Protein AF-A0A1F8TQB3-F1 (afdb_monomer)

Radius of gyration: 18.62 Å; Cα contacts (8 Å, |Δi|>4): 203; chains: 1; bounding box: 49×31×52 Å

Mean predicted aligned error: 3.74 Å

Sequence (192 aa):
MTPEVLIVTRWIHFVAGITWIGLLYWFNLVNVRTMATIDATARPHVVTTLLPRALAWFRHSSWVTVLAGFILIYGLYWSSGDVFTTDSAKTIFSGMTLGVIMMLNVWGVIWPNQKRIIEATRTGGKPDPLWGRNALYGSRTNVALSFPMLFFMASSSHSP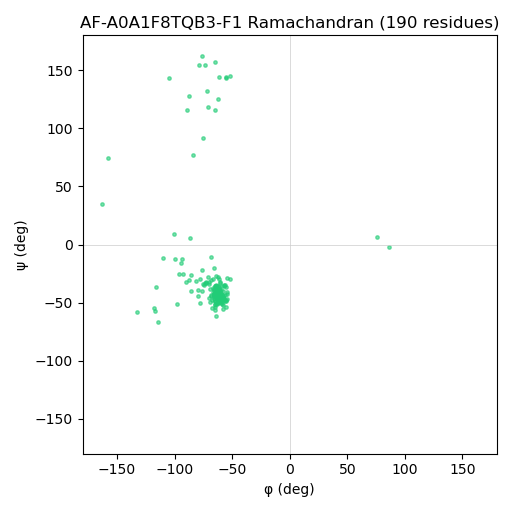LSEQLIGVVFLVLFALGFAVVLTVQKWWAPRF

pLDDT: mean 94.41, std 8.09, range [50.19, 98.88]

Foldseek 3Di:
DDPVLLVVLVVQLVVLVCLQVVLLCCVQLPVVVVLVVDDPVCNLVCLQPVVVVSLVSNLVSLVSNLVSLVVNLCVPAVVVPRCPPDLLNVLLVLLSVLSVVLSCLSVPFQVVLSVQCNVCSVVVHDRDVVSVVRNLVSSLQNQLSVQLSVVSNVCSPPPRDDPVVSVVSNVVSSVVSNVCSVCSVVDDDDPD

Solvent-accessible surface area (backbone atoms only — not comparable to full-atom values): 9841 Å² total; per-residue (Å²): 119,59,72,68,59,52,54,53,37,49,50,50,20,47,57,22,38,53,50,20,54,50,44,53,47,43,46,67,74,42,48,59,57,55,61,72,71,48,52,82,86,58,40,52,56,49,47,63,53,52,46,58,56,53,49,47,52,32,58,52,21,33,53,52,17,51,55,31,46,53,54,47,48,36,60,75,29,43,75,81,68,37,69,65,71,47,39,34,37,42,23,34,49,53,13,48,53,47,50,51,53,40,39,49,39,42,66,70,42,21,45,56,27,49,53,51,40,34,50,29,41,70,73,73,46,83,54,63,66,66,35,58,50,49,23,49,50,43,52,46,51,39,50,10,49,44,43,30,21,54,47,22,53,56,26,28,83,76,58,50,38,54,74,72,52,48,57,53,48,37,54,55,31,27,51,49,25,43,48,49,63,69,47,53,84,71,60,83,74,80,92,123

Secondary structure (DSSP, 8-state):
--HHHHHHHHHHHHHHHHHHHHHHHIIIIIIHHHHHHS-TTTHHHHHHHHHHHHHHHHHHHHHHHHHHHHHHHHHHTGGGT-SS-SHHHHHHHHHHHHHHHHHHHIIIIIHHHHHHHHHHHHTT----HHHHHHHHHHHHHHHHHHHHHHHHHHHHHHS---HHHHHHHHHHHHHHHHHHHHHHTTS-----

Structure (mmCIF, N/CA/C/O backbone):
data_AF-A0A1F8TQB3-F1
#
_entry.id   AF-A0A1F8TQB3-F1
#
loop_
_atom_site.group_PDB
_atom_site.id
_atom_site.type_symbol
_atom_site.label_atom_id
_atom_site.label_alt_id
_atom_site.label_comp_id
_atom_site.label_asym_id
_atom_site.label_entity_id
_atom_site.label_seq_id
_atom_site.pdbx_PDB_ins_code
_atom_site.Cartn_x
_atom_site.Cartn_y
_atom_site.Cartn_z
_atom_site.occupancy
_atom_site.B_iso_or_equiv
_atom_site.auth_seq_id
_atom_site.auth_comp_id
_atom_site.auth_asym_id
_atom_site.auth_atom_id
_atom_site.pdbx_PDB_model_num
ATOM 1 N N . MET A 1 1 ? 25.679 -4.310 -11.964 1.00 86.25 1 MET A N 1
ATOM 2 C CA . MET A 1 1 ? 25.324 -4.960 -10.678 1.00 86.25 1 MET A CA 1
ATOM 3 C C . MET A 1 1 ? 25.503 -6.458 -10.857 1.00 86.25 1 MET A C 1
ATOM 5 O O . MET A 1 1 ? 25.203 -6.929 -11.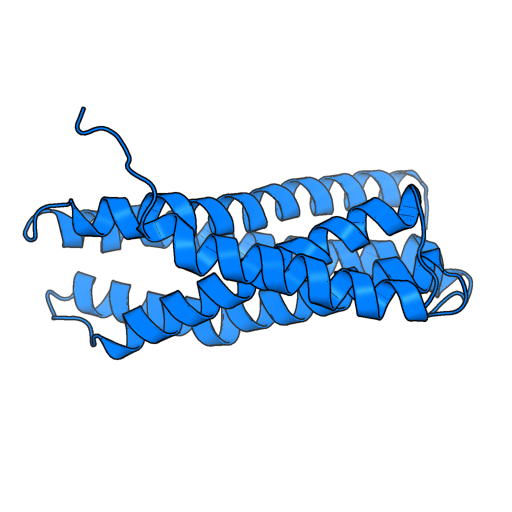947 1.00 86.25 1 MET A O 1
ATOM 9 N N . THR A 1 2 ? 26.040 -7.191 -9.878 1.00 92.62 2 THR A N 1
ATOM 10 C CA . THR A 1 2 ? 26.270 -8.634 -10.066 1.00 92.62 2 THR A CA 1
ATOM 11 C C . THR A 1 2 ? 24.947 -9.420 -10.017 1.00 92.62 2 THR A C 1
ATOM 13 O O . THR A 1 2 ? 23.980 -8.939 -9.407 1.00 92.62 2 THR A O 1
ATOM 16 N N . PRO A 1 3 ? 24.862 -10.607 -10.647 1.00 93.00 3 PRO A N 1
ATOM 17 C CA . PRO A 1 3 ? 23.656 -11.438 -10.621 1.00 93.00 3 PRO A CA 1
ATOM 18 C C . PRO A 1 3 ? 23.183 -11.802 -9.205 1.00 93.00 3 PRO A C 1
ATOM 20 O O . PRO A 1 3 ? 21.979 -11.831 -8.947 1.00 93.00 3 PRO A O 1
ATOM 23 N N . GLU A 1 4 ? 24.113 -12.012 -8.271 1.00 95.25 4 GLU A N 1
ATOM 24 C CA . GLU A 1 4 ? 23.840 -12.372 -6.874 1.00 95.25 4 GLU A CA 1
ATOM 25 C C . GLU A 1 4 ? 23.107 -11.240 -6.137 1.00 95.25 4 GLU A C 1
ATOM 27 O O . GLU A 1 4 ? 22.136 -11.470 -5.416 1.00 95.25 4 GLU A O 1
ATOM 32 N N . VAL A 1 5 ? 23.519 -9.990 -6.362 1.00 94.44 5 VAL A N 1
ATOM 33 C CA . VAL A 1 5 ? 22.851 -8.825 -5.764 1.00 94.44 5 VAL A CA 1
ATOM 34 C C . VAL A 1 5 ? 21.441 -8.661 -6.332 1.00 94.44 5 VAL A C 1
ATOM 36 O O . VAL A 1 5 ? 20.500 -8.375 -5.585 1.00 94.44 5 VAL A O 1
ATOM 39 N N . LEU A 1 6 ? 21.272 -8.874 -7.640 1.00 94.94 6 LEU A N 1
ATOM 40 C CA . LEU A 1 6 ? 19.968 -8.780 -8.297 1.00 94.94 6 LEU A CA 1
ATOM 41 C C . LEU A 1 6 ? 18.990 -9.829 -7.765 1.00 94.94 6 LEU A C 1
ATOM 43 O O . LEU A 1 6 ? 17.852 -9.481 -7.449 1.00 94.94 6 LEU A O 1
ATOM 47 N N . ILE A 1 7 ? 19.410 -11.091 -7.633 1.00 96.69 7 ILE A N 1
ATOM 48 C CA . ILE A 1 7 ? 18.519 -12.156 -7.157 1.00 96.69 7 ILE A CA 1
ATOM 49 C C . ILE A 1 7 ? 18.107 -11.939 -5.697 1.00 96.69 7 ILE A C 1
ATOM 51 O O . ILE A 1 7 ? 16.923 -12.049 -5.379 1.00 96.69 7 ILE A O 1
ATOM 55 N N . VAL A 1 8 ? 19.040 -11.544 -4.825 1.00 98.06 8 VAL A N 1
ATOM 56 C CA . VAL A 1 8 ? 18.734 -11.254 -3.416 1.00 98.06 8 VAL A CA 1
ATOM 57 C C . VAL A 1 8 ? 17.781 -10.064 -3.307 1.00 98.06 8 VAL A C 1
ATOM 59 O O . VAL A 1 8 ? 16.779 -10.133 -2.596 1.00 98.06 8 VAL A O 1
ATOM 62 N N . THR A 1 9 ? 18.035 -8.994 -4.063 1.00 98.12 9 THR A N 1
ATOM 63 C CA . THR A 1 9 ? 17.181 -7.799 -4.043 1.00 98.12 9 THR A CA 1
ATOM 64 C C . THR A 1 9 ? 15.783 -8.101 -4.589 1.00 98.12 9 THR A C 1
ATOM 66 O O . THR A 1 9 ? 14.798 -7.626 -4.024 1.00 98.12 9 THR A O 1
ATOM 69 N N . ARG A 1 10 ? 15.663 -8.941 -5.630 1.00 97.06 10 ARG A N 1
ATOM 70 C CA . ARG A 1 10 ? 14.363 -9.431 -6.126 1.00 97.06 10 ARG A CA 1
ATOM 71 C C . ARG A 1 10 ? 13.599 -10.178 -5.046 1.00 97.06 10 ARG A C 1
ATOM 73 O O . ARG A 1 10 ? 12.420 -9.901 -4.860 1.00 97.06 10 ARG A O 1
ATOM 80 N N . TRP A 1 11 ? 14.256 -11.075 -4.314 1.00 98.19 11 TRP A N 1
ATOM 81 C CA . TRP A 1 11 ? 13.610 -11.812 -3.227 1.00 98.19 11 TRP A CA 1
ATOM 82 C C . TRP A 1 11 ? 13.150 -10.900 -2.091 1.00 98.19 11 TRP A C 1
ATOM 84 O O . TRP A 1 11 ? 12.019 -11.040 -1.628 1.00 98.19 11 TRP A O 1
ATOM 94 N N . ILE A 1 12 ? 13.969 -9.922 -1.692 1.00 98.69 12 ILE A N 1
ATOM 95 C CA . ILE A 1 12 ? 13.578 -8.913 -0.697 1.00 98.69 12 ILE A CA 1
ATOM 96 C C . ILE A 1 12 ? 12.359 -8.122 -1.187 1.00 98.69 12 ILE A C 1
ATOM 98 O O . ILE A 1 12 ? 11.371 -8.010 -0.462 1.00 98.69 12 ILE A O 1
ATOM 102 N N . HIS A 1 13 ? 12.408 -7.610 -2.422 1.00 98.50 13 HIS A N 1
ATOM 103 C CA . HIS A 1 13 ? 11.306 -6.867 -3.032 1.00 98.50 13 HIS A CA 1
ATOM 104 C C . HIS A 1 13 ? 10.024 -7.701 -3.078 1.00 98.50 13 HIS A C 1
ATOM 106 O O . HIS A 1 13 ? 8.959 -7.218 -2.707 1.00 98.50 13 HIS A O 1
ATOM 112 N N . PHE A 1 14 ? 10.134 -8.965 -3.485 1.00 98.12 14 PHE A N 1
ATOM 113 C CA . PHE A 1 14 ? 9.004 -9.873 -3.612 1.00 98.12 14 PHE A CA 1
ATOM 114 C C . PHE A 1 14 ? 8.361 -10.177 -2.255 1.00 98.12 14 PHE A C 1
ATOM 116 O O . PHE A 1 14 ? 7.161 -9.973 -2.093 1.00 98.12 14 PHE A O 1
ATOM 123 N N . VAL A 1 15 ? 9.147 -10.591 -1.254 1.00 98.69 15 VAL A N 1
ATOM 124 C CA . VAL A 1 15 ? 8.638 -10.927 0.089 1.00 98.69 15 VAL A CA 1
ATOM 125 C C . VAL A 1 15 ? 8.037 -9.700 0.783 1.00 98.69 15 VAL A C 1
ATOM 127 O O . VAL A 1 15 ? 6.961 -9.781 1.387 1.00 98.69 15 VAL A O 1
ATOM 130 N N . ALA A 1 16 ? 8.690 -8.541 0.674 1.00 98.81 16 ALA A N 1
ATOM 131 C CA . ALA A 1 16 ? 8.143 -7.294 1.194 1.00 98.81 16 ALA A CA 1
ATOM 132 C C . ALA A 1 16 ? 6.851 -6.904 0.453 1.00 98.81 16 ALA A C 1
ATOM 134 O O . ALA A 1 16 ? 5.861 -6.556 1.097 1.00 98.81 16 ALA A O 1
ATOM 135 N N . GLY A 1 17 ? 6.823 -7.050 -0.873 1.00 98.62 17 GLY A N 1
ATOM 136 C CA . GLY A 1 17 ? 5.676 -6.722 -1.714 1.00 98.62 17 GLY A CA 1
ATOM 137 C C . GLY A 1 17 ? 4.446 -7.566 -1.389 1.00 98.62 17 GLY A C 1
ATOM 138 O O . GLY A 1 17 ? 3.368 -7.010 -1.172 1.00 98.62 17 GLY A O 1
ATOM 139 N N . ILE A 1 18 ? 4.596 -8.891 -1.264 1.00 98.50 18 ILE A N 1
ATOM 140 C CA . ILE A 1 18 ? 3.478 -9.769 -0.877 1.00 98.50 18 ILE A CA 1
ATOM 141 C C . ILE A 1 18 ? 2.994 -9.473 0.545 1.00 98.50 18 ILE A C 1
ATOM 143 O O . ILE A 1 18 ? 1.793 -9.509 0.797 1.00 98.50 18 ILE A O 1
ATOM 147 N N . THR A 1 19 ? 3.898 -9.120 1.464 1.00 98.81 19 THR A N 1
ATOM 148 C CA . THR A 1 19 ? 3.527 -8.743 2.836 1.00 98.81 19 THR A CA 1
ATOM 149 C C . THR A 1 19 ? 2.716 -7.450 2.826 1.00 98.81 19 THR A C 1
ATOM 151 O O . THR A 1 19 ? 1.667 -7.360 3.465 1.00 98.81 19 THR A O 1
ATOM 154 N N . TRP A 1 20 ? 3.167 -6.458 2.057 1.00 98.81 20 TRP A N 1
ATOM 155 C CA . TRP A 1 20 ? 2.513 -5.164 1.944 1.00 98.81 20 TRP A CA 1
ATOM 156 C C . TRP A 1 20 ? 1.123 -5.279 1.310 1.00 98.81 20 TRP A C 1
ATOM 158 O O . TRP A 1 20 ? 0.127 -4.868 1.915 1.00 98.81 20 TRP A O 1
ATOM 168 N N . ILE A 1 21 ? 1.040 -5.854 0.108 1.00 98.62 21 ILE A N 1
ATOM 169 C CA . ILE A 1 21 ? -0.217 -5.956 -0.641 1.00 98.62 21 ILE A CA 1
ATOM 170 C C . ILE A 1 21 ? -1.155 -6.997 -0.016 1.00 98.62 21 ILE A C 1
ATOM 172 O O . ILE A 1 21 ? -2.367 -6.786 0.032 1.00 98.62 21 ILE A O 1
ATOM 176 N N . GLY A 1 22 ? -0.618 -8.070 0.565 1.00 98.56 22 GLY A N 1
ATOM 177 C CA . GLY A 1 22 ? -1.403 -9.039 1.328 1.00 98.56 22 GLY A CA 1
ATOM 178 C C . GLY A 1 22 ? -2.105 -8.394 2.524 1.00 98.56 22 GLY A C 1
ATOM 179 O O . GLY A 1 22 ? -3.315 -8.555 2.692 1.00 98.56 22 GLY A O 1
ATOM 180 N N . LEU A 1 23 ? -1.390 -7.583 3.313 1.00 98.69 23 LEU A N 1
ATOM 181 C CA . LEU A 1 23 ? -1.995 -6.835 4.419 1.00 98.69 23 LEU A CA 1
ATOM 182 C C . LEU A 1 23 ? -2.977 -5.766 3.928 1.00 98.69 23 LEU A C 1
ATOM 184 O O . LEU A 1 23 ? -4.023 -5.586 4.548 1.00 98.69 23 LEU A O 1
ATOM 188 N N . LEU A 1 24 ? -2.693 -5.093 2.806 1.00 98.31 24 LEU A N 1
ATOM 189 C CA . LEU A 1 24 ? -3.623 -4.149 2.176 1.00 98.31 24 LEU A CA 1
ATOM 190 C C . LEU A 1 24 ? -4.981 -4.804 1.883 1.00 98.31 24 LEU A C 1
ATOM 192 O O . LEU A 1 24 ? -6.033 -4.247 2.219 1.00 98.31 24 LEU A O 1
ATOM 196 N N . TYR A 1 25 ? -4.958 -5.989 1.271 1.00 97.25 25 TYR A N 1
ATOM 197 C CA . TYR A 1 25 ? -6.161 -6.757 0.966 1.00 97.25 25 TYR A CA 1
ATOM 198 C C . TYR A 1 25 ? -6.820 -7.278 2.235 1.00 97.25 25 TYR A C 1
ATOM 200 O O . TYR A 1 25 ? -8.024 -7.104 2.403 1.00 97.25 25 TYR A O 1
ATOM 208 N N . TRP A 1 26 ? -6.053 -7.808 3.184 1.00 96.94 26 TRP A N 1
ATOM 209 C CA . TRP A 1 26 ? -6.602 -8.227 4.469 1.00 96.94 26 TRP A CA 1
ATOM 210 C C . TRP A 1 26 ? -7.332 -7.078 5.190 1.00 96.94 26 TRP A C 1
ATOM 212 O O . TRP A 1 26 ? -8.459 -7.264 5.655 1.00 96.94 26 TRP A O 1
ATOM 222 N N . PHE A 1 27 ? -6.766 -5.864 5.210 1.00 96.00 27 PHE A N 1
ATOM 223 C CA . PHE A 1 27 ? -7.412 -4.707 5.831 1.00 96.00 27 PHE A CA 1
ATOM 224 C C . PHE A 1 27 ? -8.772 -4.384 5.199 1.00 96.00 27 PHE A C 1
ATOM 226 O O . PHE A 1 27 ? -9.734 -4.119 5.922 1.00 96.00 27 PHE A O 1
ATOM 233 N N . ASN A 1 28 ? -8.864 -4.398 3.867 1.00 94.06 28 ASN A N 1
ATOM 234 C CA . ASN A 1 28 ? -10.065 -3.963 3.148 1.00 94.06 28 ASN A CA 1
ATOM 235 C C . ASN A 1 28 ? -11.119 -5.063 2.995 1.00 94.06 28 ASN A C 1
ATOM 237 O O . ASN A 1 28 ? -12.311 -4.780 3.120 1.00 94.06 28 ASN A O 1
ATOM 241 N N . LEU A 1 29 ? -10.692 -6.294 2.714 1.00 91.44 29 LEU A N 1
ATOM 242 C CA . LEU A 1 29 ? -11.587 -7.405 2.397 1.00 91.44 29 LEU A CA 1
ATOM 243 C C . LEU A 1 29 ? -12.059 -8.141 3.662 1.00 91.44 29 LEU A C 1
ATOM 245 O O . LEU A 1 29 ? -13.183 -8.642 3.688 1.00 91.44 29 LEU A O 1
ATOM 249 N N . VAL A 1 30 ? -11.232 -8.166 4.717 1.00 91.94 30 VAL A N 1
ATOM 250 C CA . VAL A 1 30 ? -11.497 -8.920 5.954 1.00 91.94 30 VAL A CA 1
ATOM 251 C C . VAL A 1 30 ? -11.700 -7.977 7.141 1.00 91.94 30 VAL A C 1
ATOM 253 O O . VAL A 1 30 ? -12.817 -7.842 7.645 1.00 91.94 30 VAL A O 1
ATOM 256 N N . ASN A 1 31 ? -10.651 -7.262 7.559 1.00 93.25 31 ASN A N 1
ATOM 257 C CA . ASN A 1 31 ? -10.618 -6.550 8.840 1.00 93.25 31 ASN A CA 1
ATOM 258 C C . ASN A 1 31 ? -11.749 -5.526 9.004 1.00 93.25 31 ASN A C 1
ATOM 260 O O . ASN A 1 31 ? -12.412 -5.516 10.036 1.00 93.25 31 ASN A O 1
ATOM 264 N N . VAL A 1 32 ? -12.006 -4.673 8.003 1.00 89.81 32 VAL A N 1
ATOM 265 C CA . VAL A 1 32 ? -13.058 -3.638 8.090 1.00 89.81 32 VAL A CA 1
ATOM 266 C C . VAL A 1 32 ? -14.426 -4.234 8.437 1.00 89.81 32 VAL A C 1
ATOM 268 O O . VAL A 1 32 ? -15.186 -3.628 9.190 1.00 89.81 32 VAL A O 1
ATOM 271 N N . ARG A 1 33 ? -14.740 -5.422 7.915 1.00 86.31 33 ARG A N 1
ATOM 272 C CA . ARG A 1 33 ? -16.019 -6.096 8.161 1.00 86.31 33 ARG A CA 1
ATOM 273 C C . ARG A 1 33 ? -16.043 -6.792 9.505 1.00 86.31 33 ARG A C 1
ATOM 275 O O . ARG A 1 33 ? -17.002 -6.616 10.246 1.00 86.31 33 ARG A O 1
ATOM 282 N N . THR A 1 34 ? -14.974 -7.504 9.847 1.00 90.50 34 THR A N 1
ATOM 283 C CA . THR A 1 34 ? -14.837 -8.130 11.166 1.00 90.50 34 THR A CA 1
ATOM 284 C C . THR A 1 34 ? -14.939 -7.086 12.282 1.00 90.50 34 THR A C 1
ATOM 286 O O . THR A 1 34 ? -15.631 -7.291 13.269 1.00 90.50 34 THR A O 1
ATOM 289 N N . MET A 1 35 ? -14.351 -5.902 12.105 1.00 90.56 35 MET A N 1
ATOM 290 C CA . MET A 1 35 ? -14.457 -4.811 13.081 1.00 90.56 35 MET A CA 1
ATOM 291 C C . MET A 1 35 ? -15.893 -4.310 13.295 1.00 90.56 35 MET A C 1
ATOM 293 O O . MET A 1 35 ? -16.205 -3.826 14.384 1.00 90.56 35 MET A O 1
ATOM 297 N N . ALA A 1 36 ? -16.765 -4.432 12.289 1.00 87.06 36 ALA A N 1
ATOM 298 C CA . ALA A 1 36 ? -18.176 -4.069 12.401 1.00 87.06 36 ALA A CA 1
ATOM 299 C C . ALA A 1 36 ? -19.002 -5.106 13.182 1.00 87.06 36 ALA A C 1
ATOM 301 O O . ALA A 1 36 ? -20.048 -4.750 13.717 1.00 87.06 36 ALA A O 1
ATOM 302 N N . THR A 1 37 ? -18.535 -6.357 13.271 1.00 88.75 37 THR A N 1
ATOM 303 C CA . THR A 1 37 ? -19.216 -7.440 14.001 1.00 88.75 37 THR A CA 1
ATOM 304 C C . THR A 1 37 ? -18.710 -7.613 15.433 1.00 88.75 37 THR A C 1
ATOM 306 O O . THR A 1 37 ? -19.371 -8.267 16.231 1.00 88.75 37 THR A O 1
ATOM 309 N N . ILE A 1 38 ? -17.544 -7.053 15.773 1.00 91.88 38 ILE A N 1
ATOM 310 C CA . ILE A 1 38 ? -16.989 -7.112 17.130 1.00 91.88 38 ILE A CA 1
ATOM 311 C C . ILE A 1 38 ? -17.792 -6.209 18.073 1.00 91.88 38 ILE A C 1
ATOM 313 O O . ILE A 1 38 ? -18.020 -5.026 17.772 1.00 91.88 38 ILE A O 1
ATOM 317 N N . ASP A 1 39 ? -18.144 -6.773 19.233 1.00 92.88 39 ASP A N 1
ATOM 318 C CA . ASP A 1 39 ? -18.820 -6.081 20.329 1.00 92.88 39 ASP A CA 1
ATOM 319 C C . ASP A 1 39 ? -18.095 -4.788 20.741 1.00 92.88 39 ASP A C 1
ATOM 321 O O . ASP A 1 39 ? -16.862 -4.691 20.716 1.00 92.88 39 ASP A O 1
ATOM 325 N N . ALA A 1 40 ? -18.868 -3.776 21.135 1.00 90.81 40 ALA A N 1
ATOM 326 C CA . ALA A 1 40 ? -18.338 -2.458 21.461 1.00 90.81 40 ALA A CA 1
ATOM 327 C C . ALA A 1 40 ? -17.334 -2.491 22.626 1.00 90.81 40 ALA A C 1
ATOM 329 O O . ALA A 1 40 ? -16.380 -1.713 22.608 1.00 90.81 40 ALA A O 1
ATOM 330 N N . THR A 1 41 ? -17.506 -3.399 23.593 1.00 92.62 41 THR A N 1
ATOM 331 C CA . THR A 1 41 ? -16.612 -3.526 24.755 1.00 92.62 41 THR A CA 1
ATOM 332 C C . THR A 1 41 ? -15.306 -4.251 24.417 1.00 92.62 41 THR A C 1
ATOM 334 O O . THR A 1 41 ? -14.261 -3.926 24.977 1.00 92.62 41 THR A O 1
ATOM 337 N N . ALA A 1 42 ? -15.324 -5.166 23.441 1.00 94.00 42 ALA A N 1
ATOM 338 C CA . ALA A 1 42 ? -14.147 -5.919 22.999 1.00 94.00 42 ALA A CA 1
ATOM 339 C C . ALA A 1 42 ? -13.311 -5.179 21.936 1.00 94.00 42 ALA A C 1
ATOM 341 O O . ALA A 1 42 ? -12.101 -5.392 21.808 1.00 94.00 42 ALA A O 1
ATOM 342 N N . ARG A 1 43 ? -13.936 -4.282 21.164 1.00 94.12 43 ARG A N 1
ATOM 343 C CA . ARG A 1 43 ? -13.295 -3.550 20.061 1.00 94.12 43 ARG A CA 1
ATOM 344 C C . ARG A 1 43 ? -12.018 -2.788 20.456 1.00 94.12 43 ARG A C 1
ATOM 346 O O . ARG A 1 43 ? -11.051 -2.875 19.692 1.00 94.12 43 ARG A O 1
ATOM 353 N N . PRO A 1 44 ? -11.950 -2.076 21.602 1.00 95.56 44 PRO A N 1
ATOM 354 C CA . PRO A 1 44 ? -10.741 -1.363 22.006 1.00 95.56 44 PRO A CA 1
ATOM 355 C C . PRO A 1 44 ? -9.518 -2.271 22.123 1.00 95.56 44 PRO A C 1
ATOM 357 O O . PRO A 1 44 ? -8.417 -1.872 21.738 1.00 95.56 44 PRO A O 1
ATOM 360 N N . HIS A 1 45 ? -9.704 -3.514 22.576 1.00 95.81 45 HIS A N 1
ATOM 361 C CA . HIS A 1 45 ? -8.615 -4.477 22.686 1.00 95.81 45 HIS A CA 1
ATOM 362 C C . HIS A 1 45 ? -8.018 -4.800 21.312 1.00 95.81 45 HIS A C 1
ATOM 364 O O . HIS A 1 45 ? -6.805 -4.729 21.137 1.00 95.81 45 HIS A O 1
ATOM 370 N N . VAL A 1 46 ? -8.847 -5.059 20.298 1.00 96.31 46 VAL A N 1
ATOM 371 C CA . VAL A 1 46 ? -8.370 -5.342 18.930 1.00 96.31 46 VAL A CA 1
ATOM 372 C C . VAL A 1 46 ? -7.651 -4.134 18.323 1.00 96.31 46 VAL A C 1
ATOM 374 O O . VAL A 1 46 ? -6.579 -4.281 17.730 1.00 96.31 46 VAL A O 1
ATOM 377 N N . VAL A 1 47 ? -8.195 -2.929 18.523 1.00 96.38 47 VAL A N 1
ATOM 378 C CA . VAL A 1 47 ? -7.593 -1.679 18.029 1.00 96.38 47 VAL A CA 1
ATOM 379 C C . VAL A 1 47 ? -6.237 -1.395 18.672 1.00 96.38 47 VAL A C 1
ATOM 381 O O . VAL A 1 47 ? -5.346 -0.881 18.003 1.00 96.38 47 VAL A O 1
ATOM 384 N N . THR A 1 48 ? -6.055 -1.731 19.947 1.00 96.56 48 THR A N 1
ATOM 385 C CA . THR A 1 48 ? -4.824 -1.425 20.696 1.00 96.56 48 THR A CA 1
ATOM 386 C C . THR A 1 48 ? -3.793 -2.552 20.673 1.00 96.56 48 THR A C 1
ATOM 388 O O . THR A 1 48 ? -2.635 -2.320 21.013 1.00 96.56 48 THR A O 1
ATOM 391 N N . THR A 1 49 ? -4.162 -3.757 20.223 1.00 96.31 49 THR A N 1
ATOM 392 C CA . THR A 1 49 ? -3.254 -4.916 20.201 1.00 96.31 49 THR A CA 1
ATOM 393 C C . THR A 1 49 ? -2.971 -5.435 18.794 1.00 96.31 49 THR A C 1
ATOM 395 O O . THR A 1 49 ? -1.808 -5.495 18.385 1.00 96.31 49 THR A O 1
ATOM 398 N N . LEU A 1 50 ? -4.000 -5.800 18.031 1.00 97.38 50 LEU A N 1
ATOM 399 C CA . LEU A 1 50 ? -3.847 -6.439 16.728 1.00 97.38 50 LEU A CA 1
ATOM 400 C C . LEU A 1 50 ? -3.493 -5.413 15.648 1.00 97.38 50 LEU A C 1
ATOM 402 O O . LEU A 1 50 ? -2.506 -5.590 14.928 1.00 97.38 50 LEU A O 1
ATOM 406 N N . LEU A 1 51 ? -4.250 -4.312 15.565 1.00 97.25 51 LEU A N 1
ATOM 407 C CA . LEU A 1 51 ? -4.045 -3.304 14.520 1.00 97.25 51 LEU A CA 1
ATOM 408 C C . LEU A 1 51 ? -2.643 -2.676 14.533 1.00 97.25 51 LEU A C 1
ATOM 410 O O . LEU A 1 51 ? -2.066 -2.570 13.453 1.00 97.25 51 LEU A O 1
ATOM 414 N N . PRO A 1 52 ? -2.029 -2.306 15.675 1.00 98.12 52 PRO A N 1
ATOM 415 C CA . PRO A 1 52 ? -0.703 -1.693 15.669 1.00 98.12 52 PRO A CA 1
ATOM 416 C C . PRO A 1 52 ? 0.373 -2.628 15.105 1.00 98.12 52 PRO A C 1
ATOM 418 O O . PRO A 1 52 ? 1.271 -2.167 14.398 1.00 98.12 52 PRO A O 1
ATOM 421 N N . ARG A 1 53 ? 0.257 -3.940 15.365 1.00 98.38 53 ARG A N 1
ATOM 422 C CA . ARG A 1 53 ? 1.164 -4.971 14.837 1.00 98.38 53 ARG A CA 1
ATOM 423 C C . ARG A 1 53 ? 0.980 -5.152 13.332 1.00 98.38 53 ARG A C 1
ATOM 425 O O . ARG A 1 53 ? 1.957 -5.080 12.591 1.00 98.38 53 ARG A O 1
ATOM 432 N N . ALA A 1 54 ? -0.263 -5.303 12.873 1.00 98.44 54 ALA A N 1
ATOM 433 C CA . ALA A 1 54 ? -0.570 -5.412 11.446 1.00 98.44 54 ALA A CA 1
ATOM 434 C C . ALA A 1 54 ? -0.133 -4.152 10.671 1.00 98.44 54 ALA A C 1
ATOM 436 O O . ALA A 1 54 ? 0.503 -4.244 9.623 1.00 98.44 54 ALA A O 1
ATOM 437 N N . LEU A 1 55 ? -0.403 -2.962 11.218 1.00 98.25 55 LEU A N 1
ATOM 438 C CA . LEU A 1 55 ? -0.020 -1.681 10.621 1.00 98.25 55 LEU A CA 1
ATOM 439 C C . LEU A 1 55 ? 1.496 -1.468 10.599 1.00 98.25 55 LEU A C 1
ATOM 441 O O . LEU A 1 55 ? 1.987 -0.782 9.705 1.00 98.25 55 LEU A O 1
ATOM 445 N N . ALA A 1 56 ? 2.239 -2.037 11.555 1.00 98.50 56 ALA A N 1
ATOM 446 C CA . ALA A 1 56 ? 3.698 -2.014 11.531 1.00 98.50 56 ALA A CA 1
ATOM 447 C C . ALA A 1 56 ? 4.244 -2.792 10.337 1.00 98.50 56 ALA A C 1
ATOM 449 O O . ALA A 1 56 ? 4.969 -2.218 9.524 1.00 98.50 56 ALA A O 1
ATOM 450 N N . TRP A 1 57 ? 3.833 -4.046 10.172 1.00 98.69 57 TRP A N 1
ATOM 451 C CA . TRP A 1 57 ? 4.234 -4.832 9.008 1.00 98.69 57 TRP A CA 1
ATOM 452 C C . TRP A 1 57 ? 3.810 -4.167 7.702 1.00 98.69 57 TRP A C 1
ATOM 454 O O . TRP A 1 57 ? 4.631 -4.022 6.802 1.00 98.69 57 TRP A O 1
ATOM 464 N N . PHE A 1 58 ? 2.582 -3.655 7.627 1.00 98.75 58 PHE A N 1
ATOM 465 C CA . PHE A 1 58 ? 2.059 -2.975 6.444 1.00 98.75 58 PHE A CA 1
ATOM 466 C C . PHE A 1 58 ? 2.875 -1.742 6.034 1.00 98.75 58 PHE A C 1
ATOM 468 O O . PHE A 1 58 ? 3.247 -1.606 4.871 1.00 98.75 58 PHE A O 1
ATOM 475 N N . ARG A 1 59 ? 3.188 -0.841 6.976 1.00 98.38 59 ARG A N 1
ATOM 476 C CA . ARG A 1 59 ? 3.928 0.390 6.653 1.00 98.38 59 ARG A CA 1
ATOM 477 C C . ARG A 1 59 ? 5.413 0.143 6.409 1.00 98.38 59 ARG A C 1
ATOM 479 O O . ARG A 1 59 ? 6.016 0.860 5.620 1.00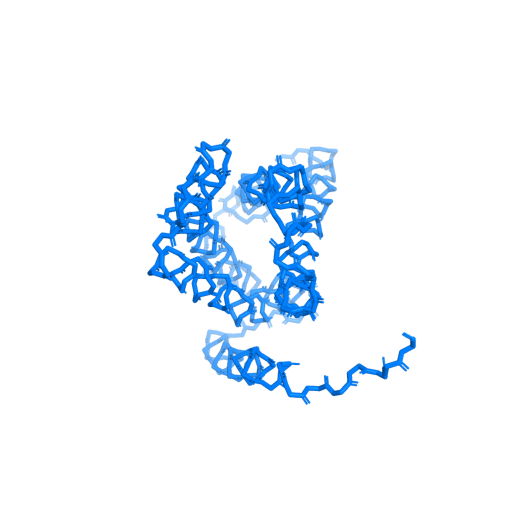 98.38 59 ARG A O 1
ATOM 486 N N . HIS A 1 60 ? 6.021 -0.820 7.105 1.00 98.62 60 HIS A N 1
ATOM 487 C CA . HIS A 1 60 ? 7.451 -1.065 6.948 1.00 98.62 60 HIS A CA 1
ATOM 488 C C . HIS A 1 60 ? 7.749 -1.884 5.692 1.00 98.62 60 HIS A C 1
ATOM 490 O O . HIS A 1 60 ? 8.670 -1.552 4.954 1.00 98.62 60 HIS A O 1
ATOM 496 N N . SER A 1 61 ? 6.912 -2.875 5.376 1.00 98.75 61 SER A N 1
ATOM 497 C CA . SER A 1 61 ? 7.032 -3.611 4.113 1.00 98.75 61 SER A CA 1
ATOM 498 C C . SER A 1 61 ? 6.849 -2.714 2.884 1.00 98.75 61 SER A C 1
ATOM 500 O O . SER A 1 61 ? 7.498 -2.963 1.869 1.00 98.75 61 SER A O 1
ATOM 502 N N . SER A 1 62 ? 6.060 -1.633 2.964 1.00 98.75 62 SER A N 1
ATOM 503 C CA . SER A 1 62 ? 5.855 -0.734 1.821 1.00 98.75 62 SER A CA 1
ATOM 504 C C . SER A 1 62 ? 7.124 -0.010 1.370 1.00 98.75 62 SER A C 1
ATOM 506 O O . SER A 1 62 ? 7.472 -0.074 0.191 1.00 98.75 62 SER A O 1
ATOM 508 N N . TRP A 1 63 ? 7.865 0.623 2.285 1.00 98.44 63 TRP A N 1
ATOM 509 C CA . TRP A 1 63 ? 9.109 1.301 1.907 1.00 98.44 63 TRP A CA 1
ATOM 510 C C . TRP A 1 63 ? 10.232 0.315 1.596 1.00 98.44 63 TRP A C 1
ATOM 512 O O . TRP A 1 63 ? 11.017 0.588 0.695 1.00 98.44 63 TRP A O 1
ATOM 522 N N . VAL A 1 64 ? 10.285 -0.853 2.252 1.00 98.81 64 VAL A N 1
ATOM 523 C CA . VAL A 1 64 ? 11.253 -1.906 1.891 1.00 98.81 64 VAL A CA 1
ATOM 524 C C . VAL A 1 64 ? 11.029 -2.354 0.445 1.00 98.81 64 VAL A C 1
ATOM 526 O O . VAL A 1 64 ? 11.984 -2.437 -0.325 1.00 98.81 64 VAL A O 1
ATOM 529 N N . THR A 1 65 ? 9.768 -2.568 0.053 1.00 98.75 65 THR A N 1
ATOM 530 C CA . THR A 1 65 ? 9.398 -2.914 -1.328 1.00 98.75 65 THR A CA 1
ATOM 531 C C . THR A 1 65 ? 9.867 -1.832 -2.295 1.00 98.75 65 THR A C 1
ATOM 533 O O . THR A 1 65 ? 10.572 -2.128 -3.256 1.00 98.75 65 THR A O 1
ATOM 536 N N . VAL A 1 66 ? 9.526 -0.567 -2.034 1.00 98.62 66 VAL A N 1
ATOM 537 C CA . VAL A 1 66 ? 9.868 0.548 -2.929 1.00 98.62 66 VAL A CA 1
ATOM 538 C C . VAL A 1 66 ? 11.381 0.750 -3.045 1.00 98.62 66 VAL A C 1
ATOM 540 O O . VAL A 1 66 ? 11.882 0.872 -4.160 1.00 98.62 66 VAL A O 1
ATOM 543 N N . LEU A 1 67 ? 12.130 0.720 -1.937 1.00 98.62 67 LEU A N 1
ATOM 544 C CA . LEU A 1 67 ? 13.590 0.858 -1.967 1.00 98.62 67 LEU A CA 1
ATOM 545 C C . LEU A 1 67 ? 14.257 -0.286 -2.735 1.00 98.62 67 LEU A C 1
ATOM 547 O O . LEU A 1 67 ? 15.102 -0.035 -3.592 1.00 98.62 67 LEU A O 1
ATOM 551 N N . ALA A 1 68 ? 13.846 -1.533 -2.487 1.00 98.56 68 ALA A N 1
ATOM 552 C CA . ALA A 1 68 ? 14.339 -2.670 -3.259 1.00 98.56 68 ALA A CA 1
ATOM 553 C C . ALA A 1 68 ? 13.975 -2.533 -4.750 1.00 98.56 68 ALA A C 1
ATOM 555 O O . ALA A 1 68 ? 14.790 -2.840 -5.614 1.00 98.56 68 ALA A O 1
ATOM 556 N N . GLY A 1 69 ? 12.792 -1.992 -5.061 1.00 98.00 69 GLY A N 1
ATOM 557 C CA . GLY A 1 69 ? 12.360 -1.693 -6.428 1.00 98.00 69 GLY A CA 1
ATOM 558 C C . GLY A 1 69 ? 13.251 -0.662 -7.126 1.00 98.00 69 GLY A C 1
ATOM 559 O O . GLY A 1 69 ? 13.638 -0.877 -8.272 1.00 98.00 69 GLY A O 1
ATOM 560 N N . PHE A 1 70 ? 13.655 0.405 -6.428 1.00 98.19 70 PHE A N 1
ATOM 561 C CA . PHE A 1 70 ? 14.599 1.395 -6.959 1.00 98.19 70 PHE A CA 1
ATOM 562 C C . PHE A 1 70 ? 15.980 0.796 -7.255 1.00 98.19 70 PHE A C 1
ATOM 564 O O . PHE A 1 70 ? 16.584 1.106 -8.282 1.00 98.19 70 PHE A O 1
ATOM 571 N N . ILE A 1 71 ? 16.468 -0.101 -6.395 1.00 97.94 71 ILE A N 1
ATOM 572 C CA . ILE A 1 71 ? 17.724 -0.823 -6.643 1.00 97.94 71 ILE A CA 1
ATOM 573 C C . ILE A 1 71 ? 17.590 -1.702 -7.899 1.00 97.94 71 ILE A C 1
ATOM 575 O O . ILE A 1 71 ? 18.496 -1.727 -8.734 1.00 97.94 71 ILE A O 1
ATOM 579 N N . LEU A 1 72 ? 16.451 -2.382 -8.069 1.00 97.38 72 LEU A N 1
ATOM 580 C CA . LEU A 1 72 ? 16.192 -3.249 -9.222 1.00 97.38 72 LEU A CA 1
ATOM 581 C C . LEU A 1 72 ? 16.060 -2.477 -10.533 1.00 97.38 72 LEU A C 1
ATOM 583 O O . LEU A 1 72 ? 16.695 -2.866 -11.508 1.00 97.38 72 LEU A O 1
ATOM 587 N N . ILE A 1 73 ? 15.276 -1.397 -10.582 1.00 96.00 73 ILE A N 1
ATOM 588 C CA . ILE A 1 73 ? 15.111 -0.622 -11.820 1.00 96.00 73 ILE A CA 1
ATOM 589 C C . ILE A 1 73 ? 16.435 0.023 -12.247 1.00 96.00 73 ILE A C 1
ATOM 591 O O . ILE A 1 73 ? 16.774 0.010 -13.430 1.00 96.00 73 ILE A O 1
ATOM 595 N N . TYR A 1 74 ? 17.245 0.480 -11.284 1.00 96.25 74 TYR A N 1
ATOM 596 C CA . TYR A 1 74 ? 18.583 0.978 -11.573 1.00 96.25 74 TYR A CA 1
ATOM 597 C C . TYR A 1 74 ? 19.483 -0.121 -12.152 1.00 96.25 74 TYR A C 1
ATOM 599 O O . TYR A 1 74 ? 20.102 0.056 -13.202 1.00 96.25 74 TYR A O 1
ATOM 607 N N . GLY A 1 75 ? 19.536 -1.278 -11.485 1.00 95.56 75 GLY A N 1
ATOM 608 C CA . GLY A 1 75 ? 20.396 -2.389 -11.883 1.00 95.56 75 GLY A CA 1
ATOM 609 C C . GLY A 1 75 ? 19.996 -3.062 -13.199 1.00 95.56 75 GLY A C 1
ATOM 610 O O . GLY A 1 75 ? 20.877 -3.562 -13.890 1.00 95.56 75 GLY A O 1
ATOM 611 N N . LEU A 1 76 ? 18.704 -3.082 -13.539 1.00 94.50 76 LEU A N 1
ATOM 612 C CA . LEU A 1 76 ? 18.176 -3.785 -14.715 1.00 94.50 76 LEU A CA 1
ATOM 613 C C . LEU A 1 76 ? 17.994 -2.891 -15.946 1.00 94.50 76 LEU A C 1
ATO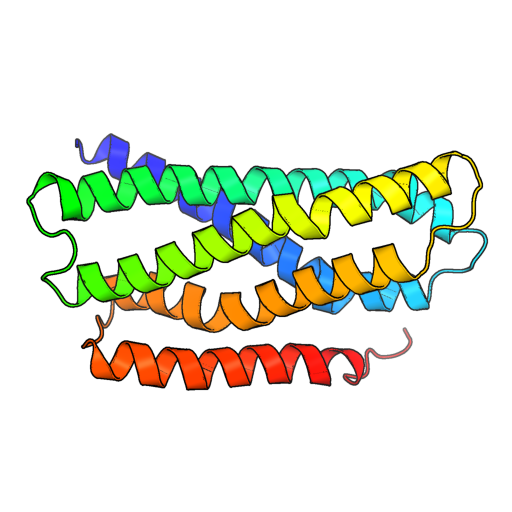M 615 O O . LEU A 1 76 ? 18.018 -3.419 -17.051 1.00 94.50 76 LEU A O 1
ATOM 619 N N . TYR A 1 77 ? 17.803 -1.580 -15.765 1.00 94.88 77 TYR A N 1
ATOM 620 C CA . TYR A 1 77 ? 17.445 -0.671 -16.859 1.00 94.88 77 TYR A CA 1
ATOM 621 C C . TYR A 1 77 ? 18.304 0.601 -16.873 1.00 94.88 77 TYR A C 1
ATOM 623 O O . TYR A 1 77 ? 19.010 0.876 -17.844 1.00 94.88 77 TYR A O 1
ATOM 631 N N . TRP A 1 78 ? 18.313 1.381 -15.786 1.00 95.19 78 TRP A N 1
ATOM 632 C CA . TRP A 1 78 ? 18.924 2.720 -15.826 1.00 95.19 78 TRP A CA 1
ATOM 633 C C . TRP A 1 78 ? 20.449 2.696 -15.933 1.00 95.19 78 TRP A C 1
ATOM 635 O O . TRP A 1 78 ? 21.026 3.565 -16.580 1.00 95.19 78 TRP A O 1
ATOM 645 N N . SER A 1 79 ? 21.112 1.693 -15.349 1.00 94.31 79 SER A N 1
ATOM 646 C CA . SER A 1 79 ? 22.574 1.560 -15.426 1.00 94.31 79 SER A CA 1
ATOM 647 C C . SER A 1 79 ? 23.097 1.283 -16.842 1.00 94.31 79 SER A C 1
ATOM 649 O O . SER A 1 79 ? 24.262 1.564 -17.113 1.00 94.31 79 SER A O 1
ATOM 651 N N . SER A 1 80 ? 22.246 0.795 -17.750 1.00 92.88 80 SER A N 1
ATOM 652 C CA . SER A 1 80 ? 22.540 0.642 -19.181 1.00 92.88 80 SER A CA 1
ATOM 653 C C . SER A 1 80 ? 21.953 1.765 -20.047 1.00 92.88 80 SER A C 1
ATOM 655 O O . SER A 1 80 ? 21.980 1.664 -21.269 1.00 92.88 80 SER A O 1
ATOM 657 N N . GLY A 1 81 ? 21.416 2.829 -19.437 1.00 93.56 81 GLY A N 1
ATOM 658 C CA . GLY A 1 81 ? 20.854 3.994 -20.130 1.00 93.56 81 GLY A CA 1
ATOM 659 C C . GLY A 1 81 ? 19.383 3.874 -20.544 1.00 93.56 81 GLY A C 1
ATOM 660 O O . GLY A 1 81 ? 18.821 4.846 -21.045 1.00 93.56 81 GLY A O 1
ATOM 661 N N . ASP A 1 82 ? 18.725 2.738 -20.299 1.00 93.56 82 ASP A N 1
ATOM 662 C CA . ASP A 1 82 ? 17.309 2.543 -20.633 1.00 93.56 82 ASP A CA 1
ATOM 663 C C . ASP A 1 82 ? 16.413 3.109 -19.526 1.00 93.56 82 ASP A C 1
ATOM 665 O O . ASP A 1 82 ? 15.903 2.392 -18.672 1.00 93.56 82 ASP A O 1
ATOM 669 N N . VAL A 1 83 ? 16.261 4.432 -19.478 1.00 89.50 83 VAL A N 1
ATOM 670 C CA . VAL A 1 83 ? 15.447 5.074 -18.430 1.00 89.50 83 VAL A CA 1
ATOM 671 C C . VAL A 1 83 ? 13.952 4.925 -18.694 1.00 89.50 83 VAL A C 1
ATOM 673 O O . VAL A 1 83 ? 13.174 4.696 -17.767 1.00 89.50 83 VAL A O 1
ATOM 676 N N . PHE A 1 84 ? 13.559 5.060 -19.958 1.00 91.94 84 PHE A N 1
ATOM 677 C CA . PHE A 1 84 ? 12.167 5.034 -20.403 1.00 91.94 84 PHE A CA 1
ATOM 678 C C . PHE A 1 84 ? 12.084 4.786 -21.922 1.00 91.94 84 PHE A C 1
ATOM 680 O O . PHE A 1 84 ? 11.253 5.368 -22.618 1.00 91.94 84 PHE A O 1
ATOM 687 N N . THR A 1 85 ? 13.002 3.982 -22.471 1.00 92.88 85 THR A N 1
ATOM 688 C CA . THR A 1 85 ? 13.103 3.778 -23.925 1.00 92.88 85 THR A CA 1
ATOM 689 C C . THR A 1 85 ? 12.396 2.509 -24.374 1.00 92.88 85 THR A C 1
ATOM 691 O O . THR A 1 85 ? 11.545 2.581 -25.264 1.00 92.88 85 THR A O 1
ATOM 694 N N . THR A 1 86 ? 12.680 1.368 -23.744 1.00 95.69 86 THR A N 1
ATOM 695 C CA . THR A 1 86 ? 12.013 0.104 -24.085 1.00 95.69 86 THR A CA 1
ATOM 696 C C . THR A 1 86 ? 10.619 0.015 -23.473 1.00 95.69 86 THR A C 1
ATOM 698 O O . THR A 1 86 ? 10.335 0.601 -22.427 1.00 95.69 86 THR A O 1
ATOM 701 N N . ASP A 1 87 ? 9.739 -0.771 -24.092 1.00 96.62 87 ASP A N 1
ATOM 702 C CA . ASP A 1 87 ? 8.402 -1.027 -23.546 1.00 96.62 87 ASP A CA 1
ATOM 703 C C . ASP A 1 87 ? 8.469 -1.699 -22.166 1.00 96.62 87 ASP A C 1
ATOM 705 O O . ASP A 1 87 ? 7.659 -1.395 -21.289 1.00 96.62 87 ASP A O 1
ATOM 709 N N . SER A 1 88 ? 9.482 -2.537 -21.913 1.00 96.06 88 SER A N 1
ATOM 710 C CA . SER A 1 88 ? 9.735 -3.108 -20.584 1.00 96.06 88 SER A CA 1
ATOM 711 C C . SER A 1 88 ? 10.051 -2.027 -19.554 1.00 96.06 88 SER A C 1
ATOM 713 O O . SER A 1 88 ? 9.422 -2.018 -18.493 1.00 96.06 88 SER A O 1
ATOM 715 N N . ALA A 1 89 ? 10.953 -1.091 -19.877 1.00 95.50 89 ALA A N 1
ATOM 716 C CA . ALA A 1 89 ? 11.304 0.030 -19.006 1.00 95.50 89 ALA A CA 1
ATOM 717 C C . ALA A 1 89 ? 10.096 0.939 -18.730 1.00 95.50 89 ALA A C 1
ATOM 719 O O . ALA A 1 89 ? 9.828 1.279 -17.577 1.00 95.50 89 ALA A O 1
ATOM 720 N N . LYS A 1 90 ? 9.303 1.270 -19.756 1.00 96.38 90 LYS A N 1
ATOM 721 C CA . LYS A 1 90 ? 8.077 2.072 -19.602 1.00 96.38 90 LYS A CA 1
ATOM 722 C C . LYS A 1 90 ? 7.040 1.376 -18.723 1.00 96.38 90 LYS A C 1
ATOM 724 O O . LYS A 1 90 ? 6.449 1.993 -17.831 1.00 96.38 90 LYS A O 1
ATOM 729 N N . THR A 1 91 ? 6.842 0.078 -18.950 1.00 97.19 91 THR A N 1
ATOM 730 C CA . THR A 1 91 ? 5.873 -0.737 -18.211 1.00 97.19 91 THR A CA 1
ATOM 731 C C . THR A 1 91 ? 6.269 -0.848 -16.738 1.00 97.19 91 THR A C 1
ATOM 733 O O . THR A 1 91 ? 5.457 -0.537 -15.865 1.00 97.19 91 THR A O 1
ATOM 736 N N . ILE A 1 92 ? 7.520 -1.220 -16.431 1.00 97.31 92 ILE A N 1
ATOM 737 C CA . ILE A 1 92 ? 7.971 -1.333 -15.034 1.00 97.31 92 ILE A CA 1
ATOM 738 C C . ILE A 1 92 ? 7.977 0.024 -14.330 1.00 97.31 92 ILE A C 1
ATOM 740 O O . ILE A 1 92 ? 7.568 0.107 -13.172 1.00 97.31 92 ILE A O 1
ATOM 744 N N . PHE A 1 93 ? 8.371 1.096 -15.027 1.00 96.19 93 PHE A N 1
ATOM 745 C CA . PHE A 1 93 ? 8.344 2.451 -14.485 1.00 96.19 93 PHE A CA 1
ATOM 746 C C . PHE A 1 93 ? 6.919 2.859 -14.096 1.00 96.19 93 PHE A C 1
ATOM 748 O O . PHE A 1 93 ? 6.707 3.361 -12.996 1.00 96.19 93 PHE A O 1
ATOM 755 N N . SER A 1 94 ? 5.929 2.547 -14.937 1.00 97.31 94 SER A N 1
ATOM 756 C CA . SER A 1 94 ? 4.513 2.808 -14.644 1.00 97.31 94 SER A CA 1
ATOM 757 C C . SER A 1 94 ? 4.045 2.080 -13.380 1.00 97.31 94 SER A C 1
ATOM 759 O O . SER A 1 94 ? 3.433 2.689 -12.501 1.00 97.31 94 SER A O 1
ATOM 761 N N . GLY A 1 95 ? 4.388 0.794 -13.231 1.00 97.88 95 GLY A N 1
ATOM 762 C CA . GLY A 1 95 ? 4.128 0.041 -11.999 1.00 97.88 95 GLY A CA 1
ATOM 763 C C . GLY A 1 95 ? 4.825 0.655 -10.778 1.00 97.88 95 GLY A C 1
ATOM 764 O O . GLY A 1 95 ? 4.199 0.859 -9.735 1.00 97.88 95 GLY A O 1
ATOM 765 N N . MET A 1 96 ? 6.106 1.006 -10.909 1.00 97.88 96 MET A N 1
ATOM 766 C CA . MET A 1 96 ? 6.904 1.629 -9.850 1.00 97.88 96 MET A CA 1
ATOM 767 C C . MET A 1 96 ? 6.293 2.952 -9.377 1.00 97.88 96 MET A C 1
ATOM 769 O O . MET A 1 96 ? 6.158 3.151 -8.169 1.00 97.88 96 MET A O 1
ATOM 773 N N . THR A 1 97 ? 5.878 3.835 -10.290 1.00 98.19 97 THR A N 1
ATOM 774 C CA . THR A 1 97 ? 5.252 5.120 -9.948 1.00 98.19 97 THR A CA 1
ATOM 775 C C . THR A 1 97 ? 3.994 4.921 -9.105 1.00 98.19 97 THR A C 1
ATOM 777 O O . THR A 1 97 ? 3.835 5.579 -8.074 1.00 98.19 97 THR A O 1
ATOM 780 N N . LEU A 1 98 ? 3.131 3.972 -9.481 1.00 98.69 98 LEU A N 1
ATOM 781 C CA . LEU A 1 98 ? 1.942 3.635 -8.695 1.00 98.69 98 LEU A CA 1
ATOM 782 C C . LEU A 1 98 ? 2.316 3.093 -7.309 1.00 98.69 98 LEU A C 1
ATOM 784 O O . LEU A 1 98 ? 1.729 3.512 -6.311 1.00 98.69 98 LEU A O 1
ATOM 788 N N . GLY A 1 99 ? 3.333 2.229 -7.228 1.00 98.62 99 GLY A N 1
ATOM 789 C CA . GLY A 1 99 ? 3.879 1.744 -5.959 1.00 98.62 99 GLY A CA 1
ATOM 790 C C . GLY A 1 99 ? 4.375 2.881 -5.057 1.00 98.62 99 GLY A C 1
ATOM 791 O O . GLY A 1 99 ? 4.025 2.935 -3.880 1.00 98.62 99 GLY A O 1
ATOM 792 N N . VAL A 1 100 ? 5.116 3.850 -5.596 1.00 98.81 100 VAL A N 1
ATOM 793 C CA . VAL A 1 100 ? 5.585 5.021 -4.836 1.00 98.81 100 VAL A CA 1
ATOM 794 C C . VAL A 1 100 ? 4.406 5.848 -4.316 1.00 98.81 100 VAL A C 1
ATOM 796 O O . VAL A 1 100 ? 4.359 6.148 -3.122 1.00 98.81 100 VAL A O 1
ATOM 799 N N . ILE A 1 101 ? 3.419 6.157 -5.164 1.00 98.88 101 ILE A N 1
ATOM 800 C CA . ILE A 1 101 ? 2.205 6.893 -4.765 1.00 98.88 101 ILE A CA 1
ATOM 801 C C . ILE A 1 101 ? 1.482 6.161 -3.630 1.00 98.88 101 ILE A C 1
ATOM 803 O O . ILE A 1 101 ? 1.129 6.763 -2.613 1.00 98.88 101 ILE A O 1
ATOM 807 N N . MET A 1 102 ? 1.303 4.847 -3.769 1.00 98.81 102 MET A N 1
ATOM 808 C CA . MET A 1 102 ? 0.656 4.024 -2.753 1.00 98.81 102 MET A CA 1
ATOM 809 C C . MET A 1 102 ? 1.431 4.029 -1.432 1.00 98.81 102 MET A C 1
ATOM 811 O O . MET A 1 102 ? 0.813 4.152 -0.373 1.00 98.81 102 MET A O 1
ATOM 815 N N . MET A 1 103 ? 2.763 3.914 -1.463 1.00 98.81 103 MET A N 1
ATOM 816 C CA . MET A 1 103 ? 3.615 3.969 -0.270 1.00 98.81 103 MET A CA 1
ATOM 817 C C . MET A 1 103 ? 3.505 5.333 0.424 1.00 98.81 103 MET A C 1
ATOM 819 O O . MET A 1 103 ? 3.335 5.389 1.645 1.00 98.81 103 MET A O 1
ATOM 823 N N . LEU A 1 104 ? 3.546 6.429 -0.338 1.00 98.81 104 LEU A N 1
ATOM 824 C CA . LEU A 1 104 ? 3.367 7.780 0.196 1.00 98.81 104 LEU A CA 1
ATOM 825 C C . LEU A 1 104 ? 1.985 7.949 0.831 1.00 98.81 104 LEU A C 1
ATOM 827 O O . LEU A 1 104 ? 1.876 8.525 1.909 1.00 98.81 104 LEU A O 1
ATOM 831 N N . ASN A 1 105 ? 0.937 7.377 0.240 1.00 98.75 105 ASN A N 1
ATOM 832 C CA . ASN A 1 105 ? -0.401 7.374 0.825 1.00 98.75 105 ASN A CA 1
ATOM 833 C C . ASN A 1 105 ? -0.468 6.561 2.140 1.00 98.75 105 ASN A C 1
ATOM 835 O O . ASN A 1 105 ? -1.130 6.980 3.095 1.00 98.75 105 ASN A O 1
ATOM 839 N N . VAL A 1 106 ? 0.275 5.446 2.250 1.00 98.75 106 VAL A N 1
ATOM 840 C CA . VAL A 1 106 ? 0.410 4.694 3.515 1.00 98.75 106 VAL A CA 1
ATOM 841 C C . VAL A 1 106 ? 0.980 5.578 4.619 1.00 98.75 106 VAL A C 1
ATOM 843 O O . VAL A 1 106 ? 0.404 5.648 5.705 1.00 98.75 106 VAL A O 1
ATOM 846 N N . TRP A 1 107 ? 2.094 6.253 4.351 1.00 98.62 107 TRP A N 1
ATOM 847 C CA . TRP A 1 107 ? 2.814 7.027 5.361 1.00 98.62 107 TRP A CA 1
ATOM 848 C C . TRP A 1 107 ? 2.221 8.417 5.616 1.00 98.62 107 TRP A C 1
ATOM 850 O O . TRP A 1 107 ? 2.274 8.894 6.747 1.00 98.62 107 TRP A O 1
ATOM 860 N N . GLY A 1 108 ? 1.628 9.041 4.599 1.00 98.38 108 GLY A N 1
ATOM 861 C CA . GLY A 1 108 ? 1.086 10.399 4.654 1.00 98.38 108 GLY A CA 1
ATOM 862 C C . GLY A 1 108 ? -0.381 10.484 5.076 1.00 98.38 108 GLY A C 1
ATOM 863 O O . GLY A 1 108 ? -0.762 11.444 5.740 1.00 98.38 108 GLY A O 1
ATOM 864 N N . VAL A 1 109 ? -1.210 9.485 4.747 1.00 98.50 109 VAL A N 1
ATOM 865 C CA . VAL A 1 109 ? -2.658 9.519 5.035 1.00 98.50 109 VAL A CA 1
ATOM 866 C C . VAL A 1 109 ? -3.070 8.391 5.971 1.00 98.50 109 VAL A C 1
ATOM 868 O O . VAL A 1 109 ? -3.665 8.650 7.019 1.00 98.50 109 VAL A O 1
ATOM 871 N N . ILE A 1 110 ? -2.759 7.138 5.635 1.00 98.56 110 ILE A N 1
ATOM 872 C CA . ILE A 1 110 ? -3.284 5.982 6.378 1.00 98.56 110 ILE A CA 1
ATOM 873 C C . ILE A 1 110 ? -2.692 5.939 7.791 1.00 98.56 110 ILE A C 1
ATOM 875 O O . ILE A 1 110 ? -3.432 5.933 8.775 1.00 98.56 110 ILE A O 1
ATOM 879 N N . TRP A 1 111 ? -1.364 5.944 7.909 1.00 98.56 111 TRP A N 1
ATOM 880 C CA . TRP A 1 111 ? -0.677 5.790 9.188 1.00 98.56 111 TRP A CA 1
ATOM 881 C C . TRP A 1 111 ? -0.961 6.923 10.190 1.00 98.56 111 TRP A C 1
ATOM 883 O O . TRP A 1 111 ? -1.296 6.602 11.331 1.00 98.56 111 TRP A O 1
ATOM 893 N N . PRO A 1 112 ? -0.918 8.220 9.825 1.00 98.62 112 PRO A N 1
ATOM 894 C CA . PRO A 1 112 ? -1.197 9.294 10.777 1.00 98.62 112 PRO A CA 1
ATOM 895 C C . PRO A 1 112 ? -2.613 9.224 11.356 1.00 98.62 112 PRO A C 1
ATOM 897 O O . PRO A 1 112 ? -2.797 9.415 12.559 1.00 98.62 112 PRO A O 1
ATOM 900 N N . ASN A 1 113 ? -3.610 8.890 10.530 1.00 98.62 113 ASN A N 1
ATOM 901 C CA . ASN A 1 113 ? -4.985 8.712 10.993 1.00 98.62 113 ASN A CA 1
ATOM 902 C C . ASN A 1 113 ? -5.122 7.473 11.893 1.00 98.62 113 ASN A C 1
ATOM 904 O O . ASN A 1 113 ? -5.714 7.564 12.967 1.00 98.62 113 ASN A O 1
ATOM 908 N N . GLN A 1 114 ? -4.517 6.340 11.519 1.00 98.25 114 GLN A N 1
ATOM 909 C CA . GLN A 1 114 ? -4.525 5.131 12.352 1.00 98.25 114 GLN A CA 1
ATOM 910 C C . GLN A 1 114 ? -3.832 5.347 13.701 1.00 98.25 114 GLN A C 1
ATOM 912 O O . GLN A 1 114 ? -4.344 4.919 14.732 1.00 98.25 114 GLN A O 1
ATOM 917 N N . LYS A 1 115 ? -2.709 6.074 13.724 1.00 98.19 115 LYS A N 1
ATOM 918 C CA . LYS A 1 115 ? -1.998 6.425 14.958 1.00 98.19 115 LYS A CA 1
ATOM 919 C C . LYS A 1 115 ? -2.896 7.214 15.918 1.00 98.19 115 LYS A C 1
ATOM 921 O O . LYS A 1 115 ? -2.916 6.905 17.105 1.00 98.19 115 LYS A O 1
ATOM 926 N N . ARG A 1 116 ? -3.669 8.183 15.411 1.00 98.25 116 ARG A N 1
ATOM 927 C CA . ARG A 1 116 ? -4.634 8.960 16.215 1.00 98.25 116 ARG A CA 1
ATOM 928 C C . ARG A 1 116 ? -5.770 8.092 16.758 1.00 98.25 116 ARG A C 1
ATOM 930 O O . ARG A 1 116 ? -6.120 8.226 17.925 1.00 98.25 116 ARG A O 1
ATOM 937 N N . ILE A 1 117 ? -6.304 7.175 15.945 1.00 97.69 117 ILE A N 1
ATOM 938 C CA . ILE A 1 117 ? -7.348 6.225 16.371 1.00 97.69 117 ILE A CA 1
ATOM 939 C C . ILE A 1 117 ? -6.837 5.321 17.494 1.00 97.69 117 ILE A C 1
ATOM 941 O O . ILE A 1 117 ? -7.512 5.171 18.512 1.00 97.69 117 ILE A O 1
ATOM 945 N N . ILE A 1 118 ? -5.649 4.737 17.318 1.00 97.69 118 ILE A N 1
ATOM 946 C CA . ILE A 1 118 ? -5.030 3.846 18.305 1.00 97.69 118 ILE A CA 1
ATOM 947 C C . ILE A 1 118 ? -4.798 4.594 19.616 1.00 97.69 118 ILE A C 1
ATOM 949 O O . ILE A 1 118 ? -5.160 4.082 20.671 1.00 97.69 118 ILE A O 1
ATOM 953 N N . GLU A 1 119 ? -4.246 5.807 19.553 1.00 97.56 119 GLU A N 1
ATOM 954 C CA . GLU A 1 119 ? -3.950 6.587 20.753 1.00 97.56 119 GLU A CA 1
ATOM 955 C C . GLU A 1 119 ? -5.217 7.006 21.501 1.00 97.56 119 GLU A C 1
ATOM 957 O O . GLU A 1 119 ? -5.306 6.779 22.704 1.00 97.56 119 GLU A O 1
ATOM 962 N N . ALA A 1 120 ? -6.225 7.529 20.796 1.00 97.31 120 ALA A N 1
ATOM 963 C CA . ALA A 1 120 ? -7.505 7.874 21.413 1.00 97.31 120 ALA A CA 1
ATOM 964 C C . ALA A 1 120 ? -8.172 6.650 22.057 1.00 97.31 120 ALA A C 1
ATOM 966 O O . ALA A 1 120 ? -8.715 6.744 23.151 1.00 97.31 120 ALA A O 1
ATOM 967 N N . THR A 1 121 ? -8.083 5.485 21.412 1.00 96.06 121 THR A N 1
ATOM 968 C CA . THR A 1 121 ? -8.641 4.243 21.963 1.00 96.06 121 THR A CA 1
ATOM 969 C C . THR A 1 121 ? -7.867 3.771 23.197 1.00 96.06 121 THR A C 1
ATOM 971 O O . THR A 1 121 ? -8.470 3.304 24.159 1.00 96.06 121 THR A O 1
ATOM 974 N N . ARG A 1 122 ? -6.534 3.913 23.201 1.00 95.69 122 ARG A N 1
ATOM 975 C CA . ARG A 1 122 ? -5.660 3.535 24.323 1.00 95.69 122 ARG A CA 1
ATOM 976 C C . ARG A 1 122 ? -5.936 4.361 25.578 1.00 95.69 122 ARG A C 1
ATOM 978 O O . ARG A 1 122 ? -5.842 3.828 26.678 1.00 95.69 122 ARG A O 1
ATOM 985 N N . THR A 1 123 ? -6.286 5.634 25.418 1.00 95.81 123 THR A N 1
ATOM 986 C CA . THR A 1 123 ? -6.627 6.538 26.527 1.00 95.81 123 THR A CA 1
ATOM 987 C C . THR A 1 123 ? -8.101 6.466 26.941 1.00 95.81 123 THR A C 1
ATOM 989 O O . THR A 1 123 ? -8.533 7.245 27.785 1.00 95.81 123 THR A O 1
ATOM 992 N N . GLY A 1 124 ? -8.883 5.541 26.369 1.00 91.94 124 GLY A N 1
ATOM 993 C CA . GLY A 1 124 ? -10.315 5.386 26.656 1.00 91.94 124 GLY A CA 1
ATOM 994 C C . GLY A 1 124 ? -11.209 6.445 26.000 1.00 91.94 124 GLY A C 1
ATOM 995 O O . GLY A 1 124 ? -12.412 6.480 26.251 1.00 91.94 124 GLY A O 1
ATOM 996 N N . GLY A 1 125 ? -10.643 7.305 25.152 1.00 90.50 125 GLY A N 1
ATOM 997 C CA . GLY A 1 125 ? -11.380 8.300 24.386 1.00 90.50 125 GLY A CA 1
ATOM 998 C C . GLY A 1 125 ? -12.134 7.699 23.198 1.00 90.50 125 GLY A C 1
ATOM 999 O O . GLY A 1 125 ? -11.845 6.603 22.715 1.00 90.50 125 GLY A O 1
ATOM 1000 N N . LYS A 1 126 ? -13.101 8.459 22.677 1.00 90.69 126 LYS A N 1
ATOM 1001 C CA . LYS A 1 126 ? -13.818 8.126 21.440 1.00 90.69 126 LYS A CA 1
ATOM 1002 C C . LYS A 1 126 ? -13.065 8.721 20.239 1.00 90.69 126 LYS A C 1
ATOM 1004 O O . LYS A 1 126 ? -12.985 9.945 20.153 1.00 90.69 126 LYS A O 1
ATOM 1009 N N . PRO A 1 127 ? -12.527 7.908 19.308 1.00 92.44 127 PRO A N 1
ATOM 1010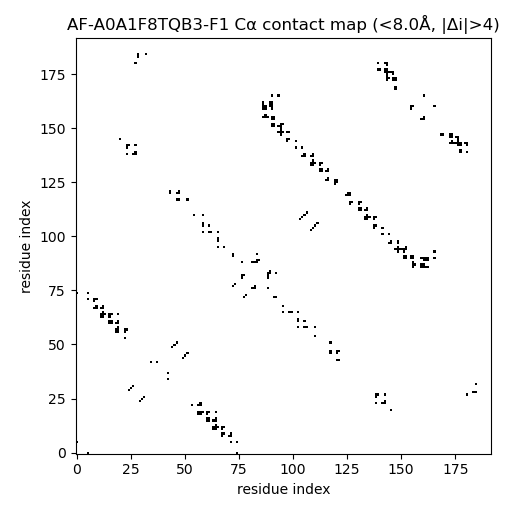 C CA . PRO A 1 127 ? -11.844 8.428 18.126 1.00 92.44 127 PRO A CA 1
ATOM 1011 C C . PRO A 1 127 ? -12.774 9.263 17.239 1.00 92.44 127 PRO A C 1
ATOM 1013 O O . PRO A 1 127 ? -13.943 8.910 17.059 1.00 92.44 127 PRO A O 1
ATOM 1016 N N . ASP A 1 128 ? -12.239 10.325 16.635 1.00 95.81 128 ASP A N 1
ATOM 1017 C CA . ASP A 1 128 ? -12.964 11.113 15.636 1.00 95.81 128 ASP A CA 1
ATOM 1018 C C . ASP A 1 128 ? -13.302 10.230 14.412 1.00 95.81 128 ASP A C 1
ATOM 1020 O O . ASP A 1 128 ? -12.395 9.635 13.808 1.00 95.81 128 ASP A O 1
ATOM 1024 N N . PRO A 1 129 ? -14.585 10.142 14.003 1.00 94.69 129 PRO A N 1
ATOM 1025 C CA . PRO A 1 129 ? -14.999 9.394 12.816 1.00 94.69 129 PRO A CA 1
ATOM 1026 C C . PRO A 1 129 ? -14.260 9.792 11.528 1.00 94.69 129 PRO A C 1
ATOM 1028 O O . PRO A 1 129 ? -14.075 8.951 10.641 1.00 94.69 129 PRO A O 1
ATOM 1031 N N . LEU A 1 130 ? -13.812 11.047 11.411 1.00 97.12 130 LEU A N 1
ATOM 1032 C CA . LEU A 1 130 ? -13.074 11.540 10.250 1.00 97.12 130 LEU A CA 1
ATOM 1033 C C . LEU A 1 130 ? -11.738 10.819 10.065 1.00 97.12 130 LEU A C 1
ATOM 1035 O O . LEU A 1 130 ? -11.357 10.543 8.925 1.00 97.12 130 LEU A O 1
ATOM 1039 N N . TRP A 1 131 ? -11.047 10.451 11.148 1.00 97.69 131 TRP A N 1
ATOM 1040 C CA . TRP A 1 131 ? -9.781 9.720 11.046 1.00 97.69 131 TRP A CA 1
ATOM 1041 C C . TRP A 1 131 ? -10.003 8.329 10.453 1.00 97.69 131 TRP A C 1
ATOM 1043 O O . TRP A 1 131 ? -9.282 7.917 9.543 1.00 97.69 131 TRP A O 1
ATOM 1053 N N . GLY A 1 132 ? -11.046 7.630 10.915 1.00 94.75 132 GLY A N 1
ATOM 1054 C CA . GLY A 1 132 ? -11.424 6.320 10.385 1.00 94.75 132 GLY A CA 1
ATOM 1055 C C . GLY A 1 132 ? -11.798 6.392 8.906 1.00 94.75 132 GLY A C 1
ATOM 1056 O O . GLY A 1 132 ? -11.324 5.585 8.106 1.00 94.75 132 GLY A O 1
ATOM 1057 N N . ARG A 1 133 ? -12.584 7.407 8.524 1.00 95.75 133 ARG A N 1
ATOM 1058 C CA . ARG A 1 133 ? -12.994 7.632 7.132 1.00 95.75 133 ARG A CA 1
ATOM 1059 C C . ARG A 1 133 ? -11.804 7.918 6.215 1.00 95.75 133 ARG A C 1
ATOM 1061 O O . ARG A 1 133 ? -11.692 7.295 5.163 1.00 95.75 133 ARG A O 1
ATOM 1068 N N . ASN A 1 134 ? -10.896 8.802 6.625 1.00 97.44 134 ASN A N 1
ATOM 1069 C CA . ASN A 1 134 ? -9.717 9.157 5.833 1.00 97.44 134 ASN A CA 1
ATOM 1070 C C . ASN A 1 134 ? -8.752 7.973 5.685 1.00 9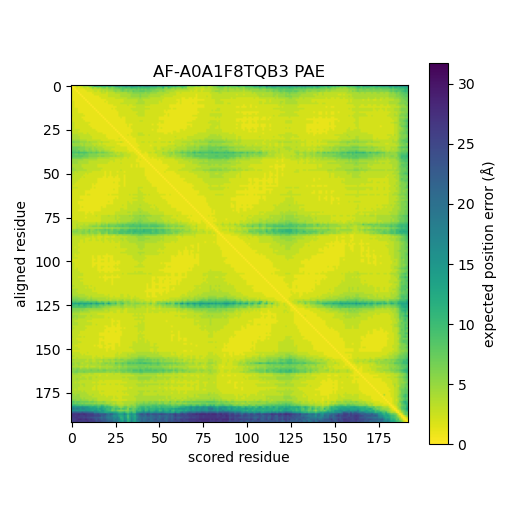7.44 134 ASN A C 1
ATOM 1072 O O . ASN A 1 134 ? -8.275 7.706 4.582 1.00 97.44 134 ASN A O 1
ATOM 1076 N N . ALA A 1 135 ? -8.507 7.219 6.764 1.00 97.19 135 ALA A N 1
ATOM 1077 C CA . ALA A 1 135 ? -7.689 6.009 6.702 1.00 97.19 135 ALA A CA 1
ATOM 1078 C C . ALA A 1 135 ? -8.309 4.946 5.779 1.00 97.19 135 ALA A C 1
ATOM 1080 O O . ALA A 1 135 ? -7.591 4.303 5.011 1.00 97.19 135 ALA A O 1
ATOM 1081 N N . LEU A 1 136 ? -9.636 4.782 5.825 1.00 95.00 136 LEU A N 1
ATOM 1082 C CA . LEU A 1 136 ? -10.358 3.849 4.964 1.00 95.00 136 LEU A CA 1
ATOM 1083 C C . LEU A 1 136 ? -10.271 4.257 3.491 1.00 95.00 136 LEU A C 1
ATOM 1085 O O . LEU A 1 136 ? -9.936 3.421 2.659 1.00 95.00 136 LEU A O 1
ATOM 1089 N N . TYR A 1 137 ? -10.542 5.521 3.158 1.00 96.25 137 TYR A N 1
ATOM 1090 C CA . TYR A 1 137 ? -10.455 6.000 1.777 1.00 96.25 137 TYR A CA 1
ATOM 1091 C C . TYR A 1 137 ? -9.033 5.913 1.231 1.00 96.25 137 TYR A C 1
ATOM 1093 O O . TYR A 1 137 ? -8.853 5.406 0.128 1.00 96.25 137 TYR A O 1
ATOM 1101 N N . GLY A 1 138 ? -8.021 6.280 2.024 1.00 97.62 138 GLY A N 1
ATOM 1102 C CA . GLY A 1 138 ? -6.625 6.072 1.643 1.00 97.62 138 GLY A CA 1
ATOM 1103 C C . GLY A 1 138 ? -6.332 4.599 1.331 1.00 97.62 138 GLY A C 1
ATOM 1104 O O . GLY A 1 138 ? -5.799 4.282 0.270 1.00 97.62 138 GLY A O 1
ATOM 1105 N N . SER A 1 139 ? -6.746 3.682 2.209 1.00 97.31 139 SER A N 1
ATOM 1106 C CA . SER A 1 139 ? -6.537 2.241 2.016 1.00 97.31 139 SER A CA 1
ATOM 1107 C C . SER A 1 139 ? -7.249 1.698 0.769 1.00 97.31 139 SER A C 1
ATOM 1109 O O . SER A 1 139 ? -6.684 0.917 0.007 1.00 97.31 139 SER A O 1
ATOM 1111 N N . ARG A 1 140 ? -8.466 2.170 0.507 1.00 96.25 140 ARG A N 1
ATOM 1112 C CA . ARG A 1 140 ? -9.271 1.814 -0.666 1.00 96.25 140 ARG A CA 1
ATOM 1113 C C . ARG A 1 140 ? -8.673 2.294 -1.979 1.00 96.25 140 ARG A C 1
ATOM 1115 O O . ARG A 1 140 ? -8.637 1.530 -2.940 1.00 96.25 140 ARG A O 1
ATOM 1122 N N . THR A 1 141 ? -8.163 3.521 -2.003 1.00 97.75 141 THR A N 1
ATOM 1123 C CA . THR A 1 141 ? -7.408 4.038 -3.146 1.00 97.75 141 THR A CA 1
ATOM 1124 C C . THR A 1 141 ? -6.205 3.146 -3.433 1.00 97.75 141 THR A C 1
ATOM 1126 O O . THR A 1 141 ? -5.992 2.769 -4.581 1.00 97.75 141 THR A O 1
ATOM 1129 N N . ASN A 1 142 ? -5.470 2.715 -2.400 1.00 98.56 142 ASN A N 1
ATOM 1130 C CA . ASN A 1 142 ? -4.359 1.783 -2.586 1.00 98.56 142 ASN A CA 1
ATOM 1131 C C . ASN A 1 142 ? -4.808 0.430 -3.155 1.00 98.56 142 ASN A C 1
ATOM 1133 O O . ASN A 1 142 ? -4.107 -0.107 -4.003 1.00 98.56 142 ASN A O 1
ATOM 1137 N N . VAL A 1 143 ? -5.958 -0.120 -2.744 1.00 98.00 143 VAL A N 1
ATOM 1138 C CA . VAL A 1 143 ? -6.486 -1.354 -3.360 1.00 98.00 143 VAL A CA 1
ATOM 1139 C C . VAL A 1 143 ? -6.778 -1.128 -4.842 1.00 98.00 143 VAL A C 1
ATOM 1141 O O . VAL A 1 143 ? -6.304 -1.904 -5.664 1.00 98.00 143 VAL A O 1
ATOM 1144 N N . ALA A 1 144 ? -7.482 -0.055 -5.206 1.00 98.12 144 ALA A N 1
ATOM 1145 C CA . ALA A 1 144 ? -7.792 0.227 -6.608 1.00 98.12 144 ALA A CA 1
ATOM 1146 C C . ALA A 1 144 ? -6.525 0.399 -7.467 1.00 98.12 144 ALA A C 1
ATOM 1148 O O . ALA A 1 144 ? -6.437 -0.163 -8.554 1.00 98.12 144 ALA A O 1
ATOM 1149 N N . LEU A 1 145 ? -5.515 1.111 -6.954 1.00 98.56 145 LEU A N 1
ATOM 1150 C CA . LEU A 1 145 ? -4.227 1.306 -7.632 1.00 98.56 145 LEU A CA 1
ATOM 1151 C C . LEU A 1 145 ? -3.368 0.036 -7.679 1.00 98.56 145 LEU A C 1
ATOM 1153 O O . LEU A 1 145 ? -2.579 -0.130 -8.608 1.00 98.56 145 LEU A O 1
ATOM 1157 N N . SER A 1 146 ? -3.519 -0.874 -6.713 1.00 98.56 146 SER A N 1
ATOM 1158 C CA . SER A 1 146 ? -2.722 -2.103 -6.669 1.00 98.56 146 SER A CA 1
ATOM 1159 C C . SER A 1 146 ? -2.985 -3.031 -7.859 1.00 98.56 146 SER A C 1
ATOM 1161 O O . SER A 1 146 ? -2.080 -3.752 -8.261 1.00 98.56 146 SER A O 1
ATOM 1163 N N . PHE A 1 147 ? -4.176 -2.972 -8.466 1.00 98.44 147 PHE A N 1
ATOM 1164 C CA . PHE A 1 147 ? -4.546 -3.789 -9.626 1.00 98.44 147 PHE A CA 1
ATOM 1165 C C . PHE A 1 147 ? -3.686 -3.471 -10.861 1.00 98.44 147 PHE A C 1
ATOM 1167 O O . PHE A 1 147 ? -2.958 -4.361 -11.311 1.00 98.44 147 PHE A O 1
ATOM 1174 N N . PRO A 1 148 ? -3.698 -2.234 -11.405 1.00 98.44 148 PRO A N 1
ATOM 1175 C CA . PRO A 1 148 ? -2.815 -1.882 -12.511 1.00 98.44 148 PRO A CA 1
ATOM 1176 C C . PRO A 1 148 ? -1.339 -1.953 -12.113 1.00 98.44 148 PRO A C 1
ATOM 1178 O O . PRO A 1 148 ? -0.521 -2.392 -12.915 1.00 98.44 148 PRO A O 1
ATOM 1181 N N . MET A 1 149 ? -0.990 -1.596 -10.871 1.00 98.50 149 MET A N 1
ATOM 1182 C CA . MET A 1 149 ? 0.390 -1.679 -10.387 1.00 98.50 149 MET A CA 1
ATOM 1183 C C . MET A 1 149 ? 0.946 -3.105 -10.488 1.00 98.50 149 MET A C 1
ATOM 1185 O O . MET A 1 149 ? 1.961 -3.308 -11.151 1.00 98.50 149 MET A O 1
ATOM 1189 N N . LEU A 1 150 ? 0.271 -4.097 -9.894 1.00 97.94 150 LEU A N 1
ATOM 1190 C CA . LEU A 1 150 ? 0.708 -5.496 -9.934 1.00 97.94 150 LEU A CA 1
ATOM 1191 C C . LEU A 1 150 ? 0.760 -6.030 -11.365 1.00 97.94 150 LEU A C 1
ATOM 1193 O O . LEU A 1 150 ? 1.690 -6.760 -11.711 1.00 97.94 150 LEU A O 1
ATOM 1197 N N . PHE A 1 151 ? -0.214 -5.648 -12.196 1.00 98.19 151 PHE A N 1
ATOM 1198 C CA . PHE A 1 151 ? -0.222 -6.039 -13.597 1.00 98.19 151 PHE A CA 1
ATOM 1199 C C . PHE A 1 151 ? 1.015 -5.516 -14.324 1.00 98.19 151 PHE A C 1
ATOM 1201 O O . PHE A 1 151 ? 1.700 -6.305 -14.962 1.00 98.19 151 PHE A O 1
ATOM 1208 N N . PHE A 1 152 ? 1.347 -4.228 -14.198 1.00 98.19 152 PHE A N 1
ATOM 1209 C CA . PHE A 1 152 ? 2.534 -3.654 -14.835 1.00 98.19 152 PHE A CA 1
ATOM 1210 C C . PHE A 1 152 ? 3.834 -4.290 -14.333 1.00 98.19 152 PHE A C 1
ATOM 1212 O O . PHE A 1 152 ? 4.720 -4.586 -15.136 1.00 98.19 152 PHE A O 1
ATOM 1219 N N . MET A 1 153 ? 3.932 -4.583 -13.032 1.00 97.00 153 MET A N 1
ATOM 1220 C CA . MET A 1 153 ? 5.091 -5.291 -12.477 1.00 97.00 153 MET A CA 1
ATOM 1221 C C . MET A 1 153 ? 5.291 -6.655 -13.155 1.00 97.00 153 MET A C 1
ATOM 1223 O O . MET A 1 153 ? 6.393 -6.951 -13.617 1.00 97.00 153 MET A O 1
ATOM 1227 N N . ALA A 1 154 ? 4.227 -7.453 -13.284 1.00 96.25 154 ALA A N 1
ATOM 1228 C CA . ALA A 1 154 ? 4.286 -8.760 -13.939 1.00 96.25 154 ALA A CA 1
ATOM 1229 C C . ALA A 1 154 ? 4.501 -8.647 -15.462 1.00 96.25 154 ALA A C 1
ATOM 1231 O O . ALA A 1 154 ? 5.362 -9.313 -16.037 1.00 96.25 154 ALA A O 1
ATOM 1232 N N . SER A 1 155 ? 3.750 -7.766 -16.120 1.00 96.06 155 SER A N 1
ATOM 1233 C CA . SER A 1 155 ? 3.779 -7.550 -17.569 1.00 96.06 155 SER A CA 1
ATOM 1234 C C . SER A 1 155 ? 5.163 -7.133 -18.068 1.00 96.06 155 SER A C 1
ATOM 1236 O O . SER A 1 155 ? 5.575 -7.612 -19.119 1.00 96.06 155 SER A O 1
ATOM 1238 N N . SER A 1 156 ? 5.925 -6.347 -17.302 1.00 94.88 156 SER A N 1
ATOM 1239 C CA . SER A 1 156 ? 7.250 -5.855 -17.714 1.00 94.88 156 SER A CA 1
ATOM 1240 C C . SER A 1 156 ? 8.236 -6.933 -18.194 1.00 94.88 156 SER A C 1
ATOM 1242 O O . SER A 1 156 ? 9.098 -6.641 -19.023 1.00 94.88 156 SER A O 1
ATOM 1244 N N . SER A 1 157 ? 8.115 -8.164 -17.679 1.00 91.44 157 SER A N 1
ATOM 1245 C CA . SER A 1 157 ? 8.991 -9.301 -18.008 1.00 91.44 157 SER A CA 1
ATOM 1246 C C . SER A 1 157 ? 8.305 -10.396 -18.835 1.00 91.44 157 SER A C 1
ATOM 1248 O O . SER A 1 157 ? 8.986 -11.288 -19.332 1.00 91.44 157 SER A O 1
ATOM 1250 N N . HIS A 1 158 ? 6.976 -10.358 -18.979 1.00 92.81 158 HIS A N 1
ATOM 1251 C CA . HIS A 1 158 ? 6.200 -11.408 -19.657 1.00 92.81 158 HIS A CA 1
ATOM 1252 C C . HIS A 1 158 ? 5.493 -10.928 -20.926 1.00 92.81 158 HIS A C 1
ATOM 1254 O O . HIS A 1 158 ? 5.373 -11.681 -21.886 1.00 92.81 158 HIS A O 1
ATOM 1260 N N . SER A 1 159 ? 5.005 -9.690 -20.924 1.00 95.00 159 SER A N 1
ATOM 1261 C CA . SER A 1 159 ? 4.302 -9.069 -22.044 1.00 95.00 159 SER A CA 1
ATOM 1262 C C . SER A 1 159 ? 4.377 -7.544 -21.900 1.00 95.00 159 SER A C 1
ATOM 1264 O O . SER A 1 159 ? 3.388 -6.937 -21.471 1.00 95.00 159 SER A O 1
ATOM 1266 N N . PRO A 1 160 ? 5.541 -6.925 -22.176 1.00 95.12 160 PRO A N 1
ATOM 1267 C CA . PRO A 1 160 ? 5.713 -5.478 -22.089 1.00 95.12 160 PRO A CA 1
ATOM 1268 C C . PRO A 1 160 ? 4.694 -4.739 -22.954 1.00 95.12 160 PRO A C 1
ATOM 1270 O O . PRO A 1 160 ? 4.318 -5.216 -24.025 1.00 95.12 160 PRO A O 1
ATOM 1273 N N . LEU A 1 161 ? 4.231 -3.587 -22.480 1.00 95.75 161 LEU A N 1
ATOM 1274 C CA . LEU A 1 161 ? 3.192 -2.815 -23.145 1.00 95.75 161 LEU A CA 1
ATOM 1275 C C . LEU A 1 161 ? 3.771 -1.592 -23.845 1.00 95.75 161 LEU A C 1
ATOM 1277 O O . LEU A 1 161 ? 4.624 -0.891 -23.298 1.00 95.75 161 LEU A O 1
ATOM 1281 N N . SER A 1 162 ? 3.202 -1.278 -25.007 1.00 94.75 162 SER A N 1
ATOM 1282 C CA 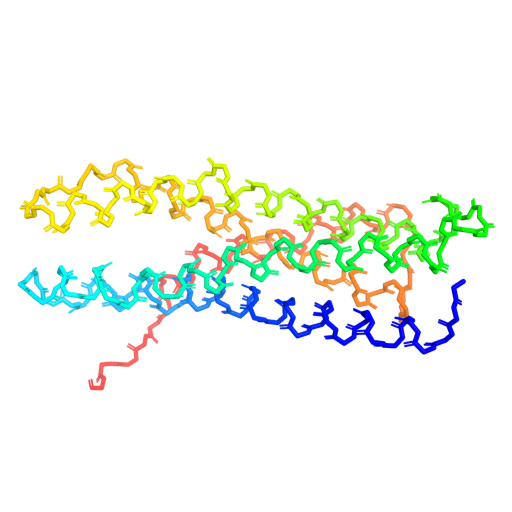. SER A 1 162 ? 3.373 0.035 -25.615 1.00 94.75 162 SER A CA 1
ATOM 1283 C C . SER A 1 162 ? 2.737 1.119 -24.742 1.00 94.75 162 SER A C 1
ATOM 1285 O O . SER A 1 162 ? 1.809 0.874 -23.966 1.00 94.75 162 SER A O 1
ATOM 1287 N N . GLU A 1 163 ? 3.199 2.353 -24.907 1.00 89.69 163 GLU A N 1
ATOM 1288 C CA . GLU A 1 163 ? 2.740 3.507 -24.127 1.00 89.69 163 GLU A CA 1
ATOM 1289 C C . GLU A 1 163 ? 1.215 3.702 -24.169 1.00 89.69 163 GLU A C 1
ATOM 1291 O O . GLU A 1 163 ? 0.578 3.934 -23.140 1.00 89.69 163 GLU A O 1
ATOM 1296 N N . GLN A 1 164 ? 0.602 3.517 -25.341 1.00 92.00 164 GLN A N 1
ATOM 1297 C CA . GLN A 1 164 ? -0.848 3.630 -25.494 1.00 92.00 164 GLN A CA 1
ATOM 1298 C C . GLN A 1 164 ? -1.598 2.535 -24.717 1.00 92.00 164 GLN A C 1
ATOM 1300 O O . GLN A 1 164 ? -2.630 2.809 -24.099 1.00 92.00 164 GLN A O 1
ATOM 1305 N N . LEU A 1 165 ? -1.073 1.305 -24.701 1.00 95.94 165 LEU A N 1
ATOM 1306 C CA . LEU A 1 165 ? -1.677 0.203 -23.952 1.00 95.94 165 LEU A CA 1
ATOM 1307 C C . LEU A 1 165 ? -1.533 0.385 -22.440 1.00 95.94 165 LEU A C 1
ATOM 1309 O O . LEU A 1 165 ? -2.463 0.031 -21.720 1.00 95.94 165 LEU A O 1
ATOM 1313 N N . ILE A 1 166 ? -0.438 0.980 -21.953 1.00 96.75 166 ILE A N 1
ATOM 1314 C CA . ILE A 1 166 ? -0.273 1.303 -20.525 1.00 96.75 166 ILE A CA 1
ATOM 1315 C C . ILE A 1 166 ? -1.447 2.162 -20.037 1.00 96.75 166 ILE A C 1
ATOM 1317 O O . ILE A 1 166 ? -2.070 1.831 -19.028 1.00 96.75 166 ILE A O 1
ATOM 1321 N N . GLY A 1 167 ? -1.803 3.221 -20.773 1.00 96.06 167 GLY A N 1
ATOM 1322 C CA . GLY A 1 167 ? -2.920 4.099 -20.407 1.00 96.06 167 GLY A CA 1
ATOM 1323 C C . GLY A 1 167 ? -4.268 3.371 -20.366 1.00 96.06 167 GLY A C 1
ATOM 1324 O O . GLY A 1 167 ? -5.019 3.496 -19.397 1.00 96.06 167 GLY A O 1
ATOM 1325 N N . VAL A 1 168 ? -4.563 2.559 -21.384 1.00 96.81 168 VAL A N 1
ATOM 1326 C CA . VAL A 1 168 ? -5.819 1.790 -21.458 1.00 96.81 168 VAL A CA 1
ATOM 1327 C C . VAL A 1 168 ? -5.899 0.749 -20.339 1.00 96.81 168 VAL A C 1
ATOM 1329 O O . VAL A 1 168 ? -6.901 0.682 -19.624 1.00 96.81 168 VAL A O 1
ATOM 1332 N N . VAL A 1 169 ? -4.837 -0.037 -20.145 1.00 97.31 169 VAL A N 1
ATOM 1333 C CA . VAL A 1 169 ? -4.767 -1.074 -19.106 1.00 97.31 169 VAL A CA 1
ATOM 1334 C C . VAL A 1 169 ? -4.873 -0.459 -17.714 1.00 97.31 169 VAL A C 1
ATOM 1336 O O . VAL A 1 169 ? -5.585 -1.005 -16.869 1.00 97.31 169 VAL A O 1
ATOM 1339 N N . PHE A 1 170 ? -4.240 0.697 -17.483 1.00 98.00 170 PHE A N 1
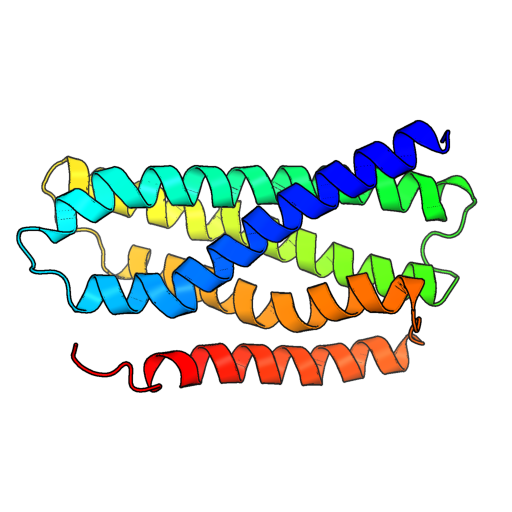ATOM 1340 C CA . PHE A 1 170 ? -4.384 1.437 -16.233 1.00 98.00 170 PHE A CA 1
ATOM 1341 C C . PHE A 1 170 ? -5.855 1.735 -15.936 1.00 98.00 170 PHE A C 1
ATOM 1343 O O . PHE A 1 170 ? -6.338 1.370 -14.866 1.00 98.00 170 PHE A O 1
ATOM 1350 N N . LEU A 1 171 ? -6.576 2.352 -16.879 1.00 97.19 171 LEU A N 1
ATOM 1351 C CA . LEU A 1 171 ? -7.975 2.740 -16.683 1.00 97.19 171 LEU A CA 1
ATOM 1352 C C . LEU A 1 171 ? -8.873 1.528 -16.411 1.00 97.19 171 LEU A C 1
ATOM 1354 O O . LEU A 1 171 ? -9.673 1.557 -15.476 1.00 97.19 171 LEU A O 1
ATOM 1358 N N . VAL A 1 172 ? -8.710 0.453 -17.188 1.00 98.06 172 VAL A N 1
ATOM 1359 C CA . VAL A 1 172 ? -9.508 -0.774 -17.042 1.00 98.06 172 VAL A CA 1
ATOM 1360 C C . VAL A 1 172 ? -9.263 -1.433 -15.685 1.00 98.06 172 VAL A C 1
ATOM 1362 O O . VAL A 1 172 ? -10.212 -1.726 -14.955 1.00 98.06 172 VAL A O 1
ATOM 1365 N N . LEU A 1 173 ? -7.999 -1.650 -15.312 1.00 98.12 173 LEU A N 1
ATOM 1366 C CA . LEU A 1 173 ? -7.665 -2.342 -14.067 1.00 98.12 173 LEU A CA 1
ATOM 1367 C C . LEU A 1 173 ? -7.913 -1.478 -12.831 1.00 98.12 173 LEU A C 1
ATOM 1369 O O . LEU A 1 173 ? -8.319 -2.007 -11.797 1.00 98.12 173 LEU A O 1
ATOM 1373 N N . PHE A 1 174 ? -7.731 -0.160 -12.931 1.00 97.75 174 PHE A N 1
ATOM 1374 C CA . PHE A 1 174 ? -8.120 0.766 -11.874 1.00 97.75 174 PHE A CA 1
ATOM 1375 C C . PHE A 1 174 ? -9.635 0.733 -11.646 1.00 97.75 174 PHE A C 1
ATOM 1377 O O . PHE A 1 174 ? -10.074 0.615 -10.502 1.00 97.75 174 PHE A O 1
ATOM 1384 N N . ALA A 1 175 ? -10.438 0.776 -12.716 1.00 96.94 175 ALA A N 1
ATOM 1385 C CA . ALA A 1 175 ? -11.892 0.674 -12.619 1.00 96.94 175 ALA A CA 1
ATOM 1386 C C . ALA A 1 175 ? -12.328 -0.664 -12.001 1.00 96.94 175 ALA A C 1
ATOM 1388 O O . ALA A 1 175 ? -13.210 -0.682 -11.141 1.00 96.94 175 ALA A O 1
ATOM 1389 N N . LEU A 1 176 ? -11.668 -1.770 -12.367 1.00 96.81 176 LEU A N 1
ATOM 1390 C CA . LEU A 1 176 ? -11.904 -3.080 -11.760 1.00 96.81 176 LEU A CA 1
ATOM 1391 C C . LEU A 1 176 ? -11.567 -3.086 -10.262 1.00 96.81 176 LEU A C 1
ATOM 1393 O O . LEU A 1 176 ? -12.396 -3.493 -9.449 1.00 96.81 176 LEU A O 1
ATOM 1397 N N . GLY A 1 177 ? -10.382 -2.606 -9.880 1.00 95.25 177 GLY A N 1
ATOM 1398 C CA . GLY A 1 177 ? -9.976 -2.522 -8.477 1.00 95.25 177 GLY A CA 1
ATOM 1399 C C . GLY A 1 177 ? -10.903 -1.615 -7.659 1.00 95.25 177 GLY A C 1
ATOM 1400 O O . GLY A 1 177 ? -11.272 -1.943 -6.529 1.00 95.25 177 GLY A O 1
ATOM 1401 N N . PHE A 1 178 ? -11.355 -0.506 -8.247 1.00 93.62 178 PHE A N 1
ATOM 1402 C CA . PHE A 1 178 ? -12.339 0.386 -7.643 1.00 93.62 178 PHE A CA 1
ATOM 1403 C C . PHE A 1 178 ? -13.703 -0.298 -7.468 1.00 93.62 178 PHE A C 1
ATOM 1405 O O . PHE A 1 178 ? -14.297 -0.215 -6.391 1.00 93.62 178 PHE A O 1
ATOM 1412 N N . ALA A 1 179 ? -14.175 -1.038 -8.476 1.00 92.81 179 ALA A N 1
ATOM 1413 C CA . ALA A 1 179 ? -15.400 -1.825 -8.381 1.00 92.81 179 ALA A CA 1
ATOM 1414 C C . ALA A 1 179 ? -15.309 -2.862 -7.252 1.00 92.81 179 ALA A C 1
ATOM 1416 O O . ALA A 1 179 ? -16.203 -2.902 -6.407 1.00 92.81 179 ALA A O 1
ATOM 1417 N N . VAL A 1 180 ? -14.202 -3.613 -7.160 1.00 90.81 180 VAL A N 1
ATOM 1418 C CA . VAL A 1 180 ? -13.953 -4.572 -6.068 1.00 90.81 180 VAL A CA 1
ATOM 1419 C C . VAL A 1 180 ? -14.076 -3.891 -4.708 1.00 90.81 180 VAL A C 1
ATOM 1421 O O . VAL A 1 180 ? -14.776 -4.387 -3.830 1.00 90.81 180 VAL A O 1
ATOM 1424 N N . VAL A 1 181 ? -13.465 -2.722 -4.529 1.00 88.06 181 VAL A N 1
ATOM 1425 C CA . VAL A 1 181 ? -13.544 -1.959 -3.278 1.00 88.06 181 VAL A CA 1
ATOM 1426 C C . VAL A 1 181 ? -14.975 -1.532 -2.925 1.00 88.06 181 VAL A C 1
ATOM 1428 O O . VAL A 1 181 ? -15.350 -1.550 -1.748 1.00 88.06 181 VAL A O 1
ATOM 1431 N N . LEU A 1 182 ? -15.780 -1.142 -3.915 1.00 84.88 182 LEU A N 1
ATOM 1432 C CA . LEU A 1 182 ? -17.171 -0.734 -3.701 1.00 84.88 182 LEU A CA 1
ATOM 1433 C C . LEU A 1 182 ? -18.094 -1.920 -3.413 1.00 84.88 182 LEU A C 1
ATOM 1435 O O . LEU A 1 182 ? -19.046 -1.796 -2.636 1.00 84.88 182 LEU A O 1
ATOM 1439 N N . THR A 1 183 ? -17.837 -3.067 -4.039 1.00 83.06 183 THR A N 1
ATOM 1440 C CA . THR A 1 183 ? -18.713 -4.235 -3.947 1.00 83.06 183 THR A CA 1
ATOM 1441 C C . THR A 1 183 ? -18.312 -5.191 -2.845 1.00 83.06 183 THR A C 1
ATOM 1443 O O . THR A 1 183 ? -19.189 -5.886 -2.337 1.00 83.06 183 THR A O 1
ATOM 1446 N N . VAL A 1 184 ? -17.038 -5.219 -2.432 1.00 76.44 184 VAL A N 1
ATOM 1447 C CA . VAL A 1 184 ? -16.562 -6.192 -1.440 1.00 76.44 184 VAL A CA 1
ATOM 1448 C C . VAL A 1 184 ? -17.369 -6.088 -0.161 1.00 76.44 184 VAL A C 1
ATOM 1450 O O . VAL A 1 184 ? -17.687 -7.110 0.421 1.00 76.44 184 VAL A O 1
ATOM 1453 N N . GLN A 1 185 ? -17.813 -4.888 0.229 1.00 67.12 185 GLN A N 1
ATOM 1454 C CA . GLN A 1 185 ? -18.644 -4.696 1.416 1.00 67.12 185 GLN A CA 1
ATOM 1455 C C . GLN A 1 185 ? -20.062 -5.264 1.319 1.00 67.12 185 GLN A C 1
ATOM 1457 O O . GLN A 1 185 ? -20.712 -5.407 2.356 1.00 67.12 185 GLN A O 1
ATOM 1462 N N . LYS A 1 186 ? -20.507 -5.675 0.133 1.00 71.56 186 LYS A N 1
ATOM 1463 C CA . LYS A 1 186 ? -21.810 -6.306 -0.107 1.00 71.56 186 LYS A CA 1
ATOM 1464 C C . LYS A 1 186 ? -21.731 -7.831 -0.219 1.00 71.56 186 LYS A C 1
ATOM 1466 O O . LYS A 1 186 ? -22.762 -8.488 -0.175 1.00 71.56 186 LYS A O 1
ATOM 1471 N N . TRP A 1 187 ? -20.535 -8.410 -0.349 1.00 67.81 187 TRP A N 1
ATOM 1472 C CA . TRP A 1 187 ? -20.366 -9.855 -0.529 1.00 67.81 187 TRP A CA 1
ATOM 1473 C C . TRP A 1 187 ? -20.685 -10.613 0.760 1.00 67.81 187 TRP A C 1
ATOM 1475 O O . TRP A 1 187 ? -20.047 -10.387 1.784 1.00 67.81 187 TRP A O 1
ATOM 1485 N N . TRP A 1 188 ? -21.692 -11.473 0.737 1.00 58.56 188 TRP A N 1
ATOM 1486 C CA . TRP A 1 188 ? -22.163 -12.202 1.911 1.00 58.56 188 TRP A CA 1
ATOM 1487 C C . TRP A 1 188 ? -21.075 -13.164 2.418 1.00 58.56 188 TRP A C 1
ATOM 1489 O O . TRP A 1 188 ? -20.705 -14.097 1.713 1.00 58.56 188 TRP A O 1
ATOM 1499 N N . ALA A 1 189 ? -20.556 -12.951 3.629 1.00 56.19 189 ALA A N 1
ATOM 1500 C CA . ALA A 1 189 ? -19.883 -14.019 4.365 1.00 56.19 189 ALA A CA 1
ATOM 1501 C C . ALA A 1 189 ? -20.972 -14.771 5.148 1.00 56.19 189 ALA A C 1
ATOM 1503 O O . ALA A 1 189 ? -21.783 -14.106 5.804 1.00 56.19 189 ALA A O 1
ATOM 1504 N N . PRO A 1 190 ? -21.070 -16.108 5.047 1.00 55.22 190 PRO A N 1
ATOM 1505 C CA . PRO A 1 190 ? -22.046 -16.866 5.817 1.00 55.22 190 PRO A CA 1
ATOM 1506 C C . PRO A 1 190 ? -21.881 -16.585 7.314 1.00 55.22 190 PRO A C 1
ATOM 1508 O O . PRO A 1 190 ? -20.770 -16.379 7.802 1.00 55.22 190 PRO A O 1
ATOM 1511 N N . ARG A 1 191 ? -23.005 -16.537 8.032 1.00 50.19 191 ARG A N 1
ATOM 1512 C CA . ARG A 1 191 ? -23.014 -16.468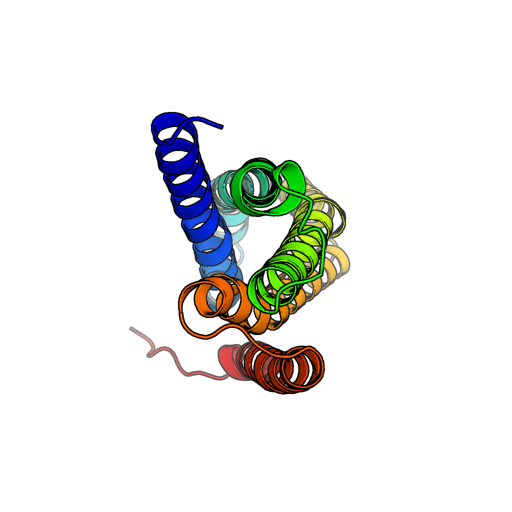 9.494 1.00 50.19 191 ARG A CA 1
ATOM 1513 C C . ARG A 1 191 ? -22.660 -17.870 9.992 1.00 50.19 191 ARG A C 1
ATOM 1515 O O . ARG A 1 191 ? -23.548 -18.716 10.034 1.00 50.19 191 ARG A O 1
ATOM 1522 N N . PHE A 1 192 ? -21.377 -18.128 10.217 1.00 51.59 192 PHE A N 1
ATOM 1523 C CA . PHE A 1 192 ? -20.919 -19.325 10.922 1.00 51.59 192 PHE A CA 1
ATOM 1524 C C . PHE A 1 192 ? -20.983 -19.073 12.426 1.00 51.59 192 PHE A C 1
ATOM 1526 O O . PHE A 1 192 ? -20.631 -17.937 12.827 1.00 51.59 192 PHE A O 1
#

Nearest PDB structures (foldseek):
  2rfq-assembly1_A  TM=4.054E-01  e=3.378E+00  Rhodococcus jostii RHA1
  1ya9-assembly1_A  TM=4.099E-01  e=9.443E+00  Mus musculus
  1wdz-assembly1_A  TM=2.019E-01  e=4.267E+00  Homo sapiens
  5v54-assembly1_B  TM=2.058E-01  e=9.895E+00  Homo sapiens